Protein AF-A0A0F7NBB8-F1 (afdb_monomer)

pLDDT: mean 78.44, std 19.68, range [40.47, 98.0]

Mean predicted aligned error: 13.4 Å

Foldseek 3Di:
DDPVVVVVVVVVVVVVVVVVVVVVVVVVVPDDPPDPDDPDDDDDDPPDPPPPPPPPDQQQFLEEEQEAPVCVVVVVVLVVLLVVLVGRYHYQVVQDDVPDDSVVSSVVVLVRHQEYEYEFEPRPPPDPPSVVVVVSRVVVCVVDVSYYYAYEYEDAPPDDTPDDPVNVPDDHLYCHVDDPVSSNVSSVVVSCSSPVPPD

Solvent-accessible surface area (backbone atoms only — not comparable to full-atom values): 11902 Å² total; per-residue (Å²): 136,64,72,73,64,57,56,56,51,54,55,54,52,52,53,50,52,51,51,50,50,53,52,50,52,54,52,63,72,66,58,78,84,82,68,75,87,68,83,79,72,74,82,69,80,72,77,70,76,72,74,72,71,60,90,82,59,81,54,88,17,39,30,21,48,47,56,30,82,81,48,45,70,62,49,53,54,51,50,50,59,39,40,76,72,72,45,40,75,43,37,68,80,83,68,64,53,95,91,59,57,64,69,65,51,51,56,46,45,60,65,43,20,52,23,33,36,39,48,46,38,86,45,46,85,77,36,74,63,46,56,52,52,49,52,55,40,51,50,47,28,73,76,31,86,87,24,51,63,39,46,31,36,47,58,61,71,89,63,86,72,91,67,58,72,79,60,69,79,48,80,58,51,72,50,40,72,49,49,74,70,52,46,51,51,50,50,49,53,51,50,50,70,58,54,72,75,72,126

Structure (mmCIF, N/CA/C/O backbone):
data_AF-A0A0F7NBB8-F1
#
_entry.id   AF-A0A0F7NBB8-F1
#
loop_
_atom_site.group_PDB
_atom_site.id
_atom_site.type_symbol
_atom_site.label_atom_id
_atom_site.label_alt_id
_atom_site.label_comp_id
_atom_site.label_asym_id
_atom_site.label_entity_id
_atom_site.label_seq_id
_atom_site.pdbx_PDB_ins_code
_atom_site.Cartn_x
_atom_site.Cartn_y
_atom_site.Cartn_z
_atom_site.occupancy
_atom_site.B_iso_or_equiv
_atom_site.auth_seq_id
_atom_site.auth_comp_id
_atom_site.auth_asym_id
_atom_site.auth_atom_id
_atom_site.pdbx_PDB_model_num
ATOM 1 N N . MET A 1 1 ? 1.711 5.899 -62.733 1.00 47.22 1 MET A N 1
ATOM 2 C CA . MET A 1 1 ? 1.646 6.100 -61.266 1.00 47.22 1 MET A CA 1
ATOM 3 C C . MET A 1 1 ? 1.398 4.748 -60.618 1.00 47.22 1 MET A C 1
ATOM 5 O O . MET A 1 1 ? 0.378 4.143 -60.913 1.00 47.22 1 MET A O 1
ATOM 9 N N . ASN A 1 2 ? 2.359 4.232 -59.843 1.00 45.31 2 ASN A N 1
ATOM 10 C CA . ASN A 1 2 ? 2.328 2.859 -59.323 1.00 45.31 2 ASN A CA 1
ATOM 11 C C . ASN A 1 2 ? 1.499 2.748 -58.036 1.00 45.31 2 ASN A C 1
ATOM 13 O O . ASN A 1 2 ? 1.737 3.477 -57.074 1.00 45.31 2 ASN A O 1
ATOM 17 N N . VAL A 1 3 ? 0.581 1.777 -58.018 1.00 49.81 3 VAL A N 1
ATOM 18 C CA . VAL A 1 3 ? -0.368 1.484 -56.925 1.00 49.81 3 VAL A CA 1
ATOM 19 C C . VAL A 1 3 ? 0.341 1.239 -55.581 1.00 49.81 3 VAL A C 1
ATOM 21 O O . VAL A 1 3 ? -0.173 1.624 -54.535 1.00 49.81 3 VAL A O 1
ATOM 24 N N . ALA A 1 4 ? 1.573 0.716 -55.599 1.00 46.50 4 ALA A N 1
ATOM 25 C CA . ALA A 1 4 ? 2.387 0.490 -54.400 1.00 46.50 4 ALA A CA 1
ATOM 26 C C . ALA A 1 4 ? 2.791 1.781 -53.650 1.00 46.50 4 ALA A C 1
ATOM 28 O O . ALA A 1 4 ? 2.913 1.764 -52.428 1.00 46.50 4 ALA A O 1
ATOM 29 N N . GLY A 1 5 ? 2.949 2.915 -54.346 1.00 43.66 5 GLY A N 1
ATOM 30 C CA . GLY A 1 5 ? 3.297 4.196 -53.709 1.00 43.66 5 GLY A CA 1
ATOM 31 C C . GLY A 1 5 ? 2.117 4.880 -53.009 1.00 43.66 5 GLY A C 1
ATOM 32 O O . GLY A 1 5 ? 2.316 5.670 -52.087 1.00 43.66 5 GLY A O 1
ATOM 33 N N . LEU A 1 6 ? 0.889 4.550 -53.421 1.00 42.81 6 LEU A N 1
ATOM 34 C CA . LEU A 1 6 ? -0.349 5.166 -52.934 1.00 42.81 6 LEU A CA 1
ATOM 35 C C . LEU A 1 6 ? -0.869 4.474 -51.658 1.00 42.81 6 LEU A C 1
ATOM 37 O O . LEU A 1 6 ? -1.438 5.120 -50.784 1.00 42.81 6 LEU A O 1
ATOM 41 N N . VAL A 1 7 ? -0.587 3.176 -51.490 1.00 41.75 7 VAL A N 1
ATOM 42 C CA . VAL A 1 7 ? -0.904 2.429 -50.256 1.00 41.75 7 VAL A CA 1
ATOM 43 C C . VAL A 1 7 ? 0.009 2.850 -49.094 1.00 41.75 7 VAL A C 1
ATOM 45 O O . VAL A 1 7 ? -0.465 3.004 -47.969 1.00 41.75 7 VAL A O 1
ATOM 48 N N . LEU A 1 8 ? 1.293 3.128 -49.356 1.00 43.53 8 LEU A N 1
ATOM 49 C CA . LEU A 1 8 ? 2.245 3.550 -48.318 1.00 43.53 8 LEU A CA 1
ATOM 50 C C . LEU A 1 8 ? 1.939 4.958 -47.770 1.00 43.53 8 LEU A C 1
ATOM 52 O O . LEU A 1 8 ? 2.119 5.224 -46.582 1.00 43.53 8 LEU A O 1
ATOM 56 N N . THR A 1 9 ? 1.426 5.853 -48.619 1.00 41.09 9 THR A N 1
ATOM 57 C CA . THR A 1 9 ? 1.030 7.210 -48.214 1.00 41.09 9 THR A CA 1
ATOM 58 C C . THR A 1 9 ? -0.268 7.210 -47.404 1.00 41.09 9 THR A C 1
ATOM 60 O O . THR A 1 9 ? -0.356 7.934 -46.414 1.00 41.09 9 THR A O 1
ATOM 63 N N . ILE A 1 10 ? -1.246 6.355 -47.721 1.00 41.00 10 ILE A N 1
ATOM 64 C CA . ILE A 1 10 ? -2.505 6.268 -46.955 1.00 41.00 10 ILE A CA 1
ATOM 65 C C . ILE A 1 10 ? -2.266 5.732 -45.532 1.00 41.00 10 ILE A C 1
ATOM 67 O O . ILE A 1 10 ? -2.787 6.302 -44.571 1.00 41.00 10 ILE A O 1
ATOM 71 N N . VAL A 1 11 ? -1.425 4.703 -45.368 1.00 46.47 11 VAL A N 1
ATOM 72 C CA . VAL A 1 11 ? -1.096 4.140 -44.042 1.00 46.47 11 VAL A CA 1
ATOM 73 C C . VAL A 1 11 ? -0.297 5.137 -43.190 1.00 46.47 11 VAL A C 1
ATOM 75 O O . VAL A 1 11 ? -0.604 5.318 -42.012 1.00 46.47 11 VAL A O 1
ATOM 78 N N . GLY A 1 12 ? 0.659 5.861 -43.787 1.00 42.91 12 GLY A N 1
ATOM 79 C CA . GLY A 1 12 ? 1.420 6.907 -43.090 1.00 42.91 12 GLY A CA 1
ATOM 80 C C . GLY A 1 12 ? 0.559 8.094 -42.633 1.00 42.91 12 GLY A C 1
ATOM 81 O O . GLY A 1 12 ? 0.740 8.614 -41.530 1.00 42.91 12 GLY A O 1
ATOM 82 N N . THR A 1 13 ? -0.430 8.496 -43.436 1.00 46.44 13 THR A N 1
ATOM 83 C CA . THR A 1 13 ? -1.314 9.626 -43.096 1.00 46.44 13 THR A CA 1
ATOM 84 C C . THR A 1 13 ? -2.318 9.256 -41.996 1.00 46.44 13 THR A C 1
ATOM 86 O O . THR A 1 13 ? -2.548 10.049 -41.083 1.00 46.44 13 THR A O 1
ATOM 89 N N . LEU A 1 14 ? -2.855 8.028 -42.009 1.00 41.19 14 LEU A N 1
ATOM 90 C CA . LEU A 1 14 ? -3.747 7.530 -40.951 1.00 41.19 14 LEU A CA 1
ATOM 91 C C . LEU A 1 14 ? -3.017 7.316 -39.618 1.00 41.19 14 LEU A C 1
ATOM 93 O O . LEU A 1 14 ? -3.564 7.657 -38.572 1.00 41.19 14 LEU A O 1
ATOM 97 N N . ALA A 1 15 ? -1.770 6.834 -39.640 1.00 47.75 15 ALA A N 1
ATOM 98 C CA . ALA A 1 15 ? -0.953 6.693 -38.432 1.00 47.75 15 ALA A CA 1
ATOM 99 C C . ALA A 1 15 ? -0.620 8.054 -37.792 1.00 47.75 15 ALA A C 1
ATOM 101 O O . ALA A 1 15 ? -0.625 8.185 -36.568 1.00 47.75 15 ALA A O 1
ATOM 102 N N . THR A 1 16 ? -0.416 9.094 -38.607 1.00 48.81 16 THR A N 1
ATOM 103 C CA . THR A 1 16 ? -0.141 10.454 -38.118 1.00 48.81 16 THR A CA 1
ATOM 104 C C . THR A 1 16 ? -1.409 11.122 -37.568 1.00 48.81 16 THR A C 1
ATOM 106 O O . THR A 1 16 ? -1.360 11.785 -36.532 1.00 48.81 16 THR A O 1
ATOM 109 N N . LEU A 1 17 ? -2.573 10.896 -38.190 1.00 46.38 17 LEU A N 1
ATOM 110 C CA . LEU A 1 17 ? -3.875 11.340 -37.670 1.00 46.38 17 LEU A CA 1
ATOM 111 C C . LEU A 1 17 ? -4.258 10.616 -36.368 1.00 46.38 17 LEU A C 1
ATOM 113 O O . LEU A 1 17 ? -4.770 11.249 -35.450 1.00 46.38 17 LEU A O 1
ATOM 117 N N . ALA A 1 18 ? -3.957 9.321 -36.240 1.00 46.66 18 ALA A N 1
ATOM 118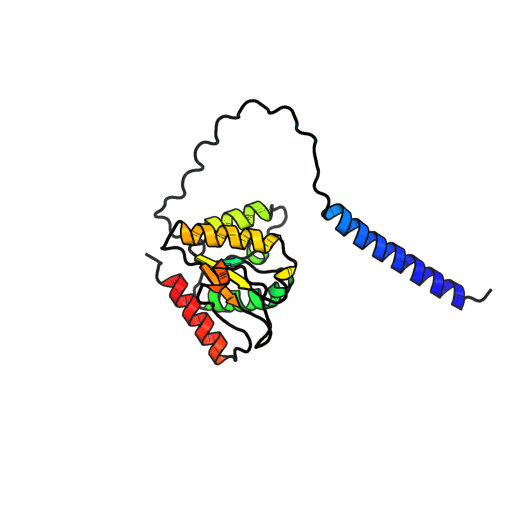 C CA . ALA A 1 18 ? -4.189 8.563 -35.011 1.00 46.66 18 ALA A CA 1
ATOM 119 C C . ALA A 1 18 ? -3.238 8.993 -33.877 1.00 46.66 18 ALA A C 1
ATOM 121 O O . ALA A 1 18 ? -3.685 9.214 -32.752 1.00 46.66 18 ALA A O 1
ATOM 122 N N . GLY A 1 19 ? -1.949 9.189 -34.174 1.00 47.62 19 GLY A N 1
ATOM 123 C CA . GLY A 1 19 ? -0.962 9.675 -33.205 1.00 47.62 19 GLY A CA 1
ATOM 124 C C . GLY A 1 19 ? -1.254 11.099 -32.719 1.00 47.62 19 GLY A C 1
ATOM 125 O O . GLY A 1 19 ? -1.207 11.363 -31.519 1.00 47.62 19 GLY A O 1
ATOM 126 N N . THR A 1 20 ? -1.648 12.003 -33.625 1.00 46.50 20 THR A N 1
ATOM 127 C CA . THR A 1 20 ? -2.088 13.360 -33.254 1.00 46.50 20 THR A CA 1
ATOM 128 C C . THR A 1 20 ? -3.407 13.340 -32.488 1.00 46.50 20 THR A C 1
ATOM 130 O O . THR A 1 20 ? -3.527 14.060 -31.503 1.00 46.50 20 THR A O 1
ATOM 133 N N . TYR A 1 21 ? -4.366 12.481 -32.842 1.00 54.25 21 TYR A N 1
ATOM 134 C CA . TYR A 1 21 ? -5.613 12.339 -32.087 1.00 54.25 21 TYR A CA 1
ATOM 135 C C . TYR A 1 21 ? -5.376 11.864 -30.644 1.00 54.25 21 TYR A C 1
ATOM 137 O O . TYR A 1 21 ? -5.954 12.425 -29.712 1.00 54.25 21 TYR A O 1
ATOM 145 N N . VAL A 1 22 ? -4.488 10.884 -30.428 1.00 58.94 22 VAL A N 1
ATOM 146 C CA . VAL A 1 22 ? -4.147 10.384 -29.082 1.00 58.94 22 VAL A CA 1
ATOM 147 C C . VAL A 1 22 ? -3.367 11.430 -28.277 1.00 58.94 22 VAL A C 1
ATOM 149 O O . VAL A 1 22 ? -3.705 11.679 -27.120 1.00 58.94 22 VAL A O 1
ATOM 152 N N . ALA A 1 23 ? -2.399 12.116 -28.890 1.00 55.56 23 ALA A N 1
ATOM 153 C CA . ALA A 1 23 ? -1.636 13.174 -28.227 1.00 55.56 23 ALA A CA 1
ATOM 154 C C . ALA A 1 23 ? -2.501 14.402 -27.882 1.00 55.56 23 ALA A C 1
ATOM 156 O O . ALA A 1 23 ? -2.388 14.949 -26.787 1.00 55.56 23 ALA A O 1
ATOM 157 N N . VAL A 1 24 ? -3.413 14.808 -28.772 1.00 52.31 24 VAL A N 1
ATOM 158 C CA . VAL A 1 24 ? -4.378 15.893 -28.524 1.00 52.31 24 VAL A CA 1
ATOM 159 C C . VAL A 1 24 ? -5.375 15.490 -27.436 1.00 52.31 24 VAL A C 1
ATOM 161 O O . VAL A 1 24 ? -5.692 16.305 -26.575 1.00 52.31 24 VAL A O 1
ATOM 164 N N . ARG A 1 25 ? -5.827 14.230 -27.399 1.00 58.09 25 ARG A N 1
ATOM 165 C CA . ARG A 1 25 ? -6.703 13.709 -26.336 1.00 58.09 25 ARG A CA 1
ATOM 166 C C . ARG A 1 25 ? -6.024 13.723 -24.964 1.00 58.09 25 ARG A C 1
ATOM 168 O O . ARG A 1 25 ? -6.660 14.119 -23.989 1.00 58.09 25 ARG A O 1
ATOM 175 N N . GLU A 1 26 ? -4.752 13.346 -24.883 1.00 56.12 26 GLU A N 1
ATOM 176 C CA . GLU A 1 26 ? -3.982 13.393 -23.633 1.00 56.12 26 GLU A CA 1
ATOM 177 C C . GLU A 1 26 ? -3.600 14.827 -23.226 1.00 56.12 26 GLU A C 1
ATOM 179 O O . GLU A 1 26 ? -3.700 15.187 -22.054 1.00 56.12 26 GLU A O 1
ATOM 184 N N . TYR A 1 27 ? -3.285 15.705 -24.183 1.00 61.00 27 TYR A N 1
ATOM 185 C CA . TYR A 1 27 ? -3.056 17.131 -23.923 1.00 61.00 27 TYR A CA 1
ATOM 186 C C . TYR A 1 27 ? -4.323 17.846 -23.421 1.00 61.00 27 TYR A C 1
ATOM 188 O O . TYR A 1 27 ? -4.263 18.643 -22.484 1.00 61.00 27 TYR A O 1
ATOM 196 N N . LEU A 1 28 ? -5.492 17.539 -23.996 1.00 61.31 28 LEU A N 1
ATOM 197 C CA . LEU A 1 28 ? -6.771 18.121 -23.577 1.00 61.31 28 LEU A CA 1
ATOM 198 C C . LEU A 1 28 ? -7.270 17.558 -22.235 1.00 61.31 28 LEU A C 1
ATOM 200 O O . LEU A 1 28 ? -7.913 18.295 -21.491 1.00 61.31 28 LEU A O 1
ATOM 204 N N . ARG A 1 29 ? -6.921 16.313 -21.871 1.00 56.53 29 ARG A N 1
ATOM 205 C CA . ARG A 1 29 ? -7.122 15.767 -20.511 1.00 56.53 29 ARG A CA 1
ATOM 206 C C . ARG A 1 29 ? -6.245 16.447 -19.455 1.00 56.53 29 ARG A C 1
ATOM 208 O O . ARG A 1 29 ? -6.632 16.493 -18.293 1.00 56.53 29 ARG A O 1
ATOM 215 N N . ARG A 1 30 ? -5.092 16.996 -19.856 1.00 51.09 30 ARG A N 1
ATOM 216 C CA . ARG A 1 30 ? -4.106 17.645 -18.974 1.00 51.09 30 ARG A CA 1
ATOM 217 C C . ARG A 1 30 ? -4.248 19.168 -18.850 1.00 51.09 30 ARG A C 1
ATOM 219 O O . ARG A 1 30 ? -3.441 19.776 -18.151 1.00 51.09 30 ARG A O 1
ATOM 226 N N . ARG A 1 31 ? -5.247 19.821 -19.466 1.00 40.47 31 ARG A N 1
ATOM 227 C CA . ARG A 1 31 ? -5.492 21.253 -19.206 1.00 40.47 31 ARG A CA 1
ATOM 228 C C . ARG A 1 31 ? -6.225 21.455 -17.875 1.00 40.47 31 ARG A C 1
ATOM 230 O O . ARG A 1 31 ? -7.386 21.058 -17.772 1.00 40.47 31 ARG A O 1
ATOM 237 N N . PRO A 1 32 ? -5.641 22.165 -16.896 1.00 40.88 32 PRO A N 1
ATOM 238 C CA . PRO A 1 32 ? -6.440 22.751 -15.834 1.00 40.88 32 PRO A CA 1
ATOM 239 C C . PRO A 1 32 ? -7.347 23.829 -16.439 1.00 40.88 32 PRO A C 1
ATOM 241 O O . PRO A 1 32 ? -6.908 24.704 -17.191 1.00 40.88 32 PRO A O 1
ATOM 244 N N . ARG A 1 33 ? -8.639 23.764 -16.115 1.00 43.72 33 ARG A N 1
ATOM 245 C CA . ARG A 1 33 ? -9.573 24.865 -16.355 1.00 43.72 33 ARG A CA 1
ATOM 246 C C . ARG A 1 33 ? -9.184 25.991 -15.390 1.00 43.72 33 ARG A C 1
ATOM 248 O O . ARG A 1 33 ? -9.513 25.924 -14.212 1.00 43.72 33 ARG A O 1
ATOM 255 N N . ILE A 1 34 ? -8.466 27.009 -15.868 1.00 43.94 34 ILE A N 1
ATOM 256 C CA . ILE A 1 34 ? -8.387 28.293 -15.161 1.00 43.94 34 ILE A CA 1
ATOM 257 C C . ILE A 1 34 ? -9.696 29.014 -15.471 1.00 43.94 34 ILE A C 1
ATOM 259 O O . ILE A 1 34 ? -9.835 29.678 -16.497 1.00 43.94 34 ILE A O 1
ATOM 263 N N . THR A 1 35 ? -10.694 28.819 -14.618 1.00 42.19 35 THR A N 1
ATOM 264 C CA . THR A 1 35 ? -11.808 29.760 -14.532 1.00 42.19 35 THR A CA 1
ATOM 265 C C . THR A 1 35 ? -11.245 31.023 -13.882 1.00 42.19 35 THR A C 1
ATOM 267 O O . THR A 1 35 ? -10.547 30.925 -12.873 1.00 42.19 35 THR A O 1
ATOM 270 N N . ALA A 1 36 ? -11.508 32.204 -14.449 1.00 49.59 36 ALA A N 1
ATOM 271 C CA . ALA A 1 36 ? -11.305 33.451 -13.713 1.00 49.59 36 ALA A CA 1
ATOM 272 C C . ALA A 1 36 ? -11.995 33.345 -12.335 1.00 49.59 36 ALA A C 1
ATOM 274 O O . ALA A 1 36 ? -13.023 32.661 -12.243 1.00 49.59 36 ALA A O 1
ATOM 275 N N . PRO A 1 37 ? -11.469 33.982 -11.274 1.00 47.19 37 PRO A N 1
ATOM 276 C CA . PRO A 1 37 ? -12.157 34.000 -9.991 1.00 47.19 37 PRO A CA 1
ATOM 277 C C . PRO A 1 37 ? -13.566 34.568 -10.200 1.00 47.19 37 PRO A C 1
ATOM 279 O O . PRO A 1 37 ? -13.731 35.708 -10.633 1.00 47.19 37 PRO A O 1
ATOM 282 N N . SER A 1 38 ? -14.589 33.749 -9.945 1.00 51.47 38 SER A N 1
ATOM 283 C CA . SER A 1 38 ? -15.946 34.265 -9.756 1.00 51.47 38 SER A CA 1
ATOM 284 C C . SER A 1 38 ? -15.949 35.094 -8.469 1.00 51.47 38 SER A C 1
ATOM 286 O O . SER A 1 38 ? -15.254 34.697 -7.530 1.00 51.47 38 SER A O 1
ATOM 288 N N . PRO A 1 39 ? -16.680 36.224 -8.400 1.00 63.69 39 PRO A N 1
ATOM 289 C CA . PRO A 1 39 ? -16.853 36.938 -7.140 1.00 63.69 39 PRO A CA 1
ATOM 290 C C . PRO A 1 39 ? -17.346 35.941 -6.093 1.00 63.69 39 PRO A C 1
ATOM 292 O O . PRO A 1 39 ? -18.286 35.187 -6.349 1.00 63.69 39 PRO A O 1
ATOM 295 N N . GLU A 1 40 ? -16.638 35.891 -4.969 1.00 56.94 40 GLU A N 1
ATOM 296 C CA . GLU A 1 40 ? -16.863 34.932 -3.895 1.00 56.94 40 GLU A CA 1
ATOM 297 C C . GLU A 1 40 ? -18.340 34.994 -3.461 1.00 56.94 40 GLU A C 1
ATOM 299 O O . GLU A 1 40 ? -18.804 36.053 -3.024 1.00 56.94 40 GLU A O 1
ATOM 304 N N . PRO A 1 41 ? -19.127 33.912 -3.626 1.00 61.69 41 PRO A N 1
ATOM 305 C CA . PRO A 1 41 ? -20.436 33.852 -3.004 1.00 61.69 41 PRO A CA 1
ATOM 306 C C . PRO A 1 41 ? -20.231 33.915 -1.490 1.00 61.69 41 PRO A C 1
ATOM 308 O O . PRO A 1 41 ? -19.332 33.255 -0.969 1.00 61.69 41 PRO A O 1
ATOM 311 N N . ALA A 1 42 ? -21.050 34.721 -0.803 1.00 63.19 42 ALA A N 1
ATOM 312 C CA . ALA A 1 42 ? -21.032 34.858 0.653 1.00 63.19 42 ALA A CA 1
ATOM 313 C C . ALA A 1 42 ? -20.859 33.485 1.329 1.00 63.19 42 ALA A C 1
ATOM 315 O O . ALA A 1 42 ? -21.453 32.516 0.841 1.00 63.19 42 ALA A O 1
ATOM 316 N N . PRO A 1 43 ? -20.066 33.387 2.415 1.00 60.72 43 PRO A N 1
ATOM 317 C CA . PRO A 1 43 ? -19.701 32.109 3.005 1.00 60.72 43 PRO A CA 1
ATOM 318 C C . PRO A 1 43 ? -20.963 31.290 3.258 1.00 60.72 43 PRO A C 1
ATOM 320 O O . PRO A 1 43 ? -21.833 31.683 4.039 1.00 60.72 43 PRO A O 1
ATOM 323 N N . ALA A 1 44 ? -21.073 30.164 2.549 1.00 57.53 44 ALA A N 1
ATOM 324 C CA . ALA A 1 44 ? -22.083 29.167 2.844 1.00 57.53 44 ALA A CA 1
ATOM 325 C C . ALA A 1 44 ? -21.958 28.806 4.334 1.00 57.53 44 ALA A C 1
ATOM 327 O O . ALA A 1 44 ? -20.831 28.762 4.844 1.00 57.53 44 ALA A O 1
ATOM 328 N N . PRO A 1 45 ? -23.073 28.566 5.052 1.00 57.44 45 PRO A N 1
ATOM 329 C CA . PRO A 1 45 ? -22.984 28.062 6.414 1.00 57.44 45 PRO A CA 1
ATOM 330 C C . PRO A 1 45 ? -22.068 26.841 6.385 1.00 57.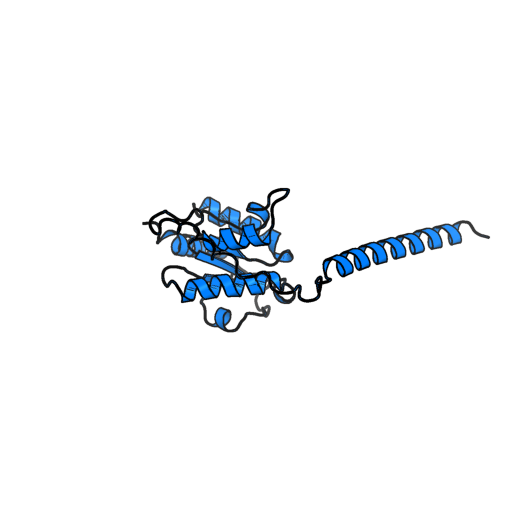44 45 PRO A C 1
ATOM 332 O O . PRO A 1 45 ? -22.244 25.965 5.533 1.00 57.44 45 PRO A O 1
ATOM 335 N N . ALA A 1 46 ? -21.047 26.848 7.249 1.00 52.22 46 ALA A N 1
ATOM 336 C CA . ALA A 1 46 ? -20.077 25.768 7.339 1.00 52.22 46 ALA A CA 1
ATOM 337 C C . ALA A 1 46 ? -20.828 24.428 7.294 1.00 52.22 46 ALA A C 1
ATOM 339 O O . ALA A 1 46 ? -21.858 24.314 7.973 1.00 52.22 46 ALA A O 1
ATOM 340 N N . PRO A 1 47 ? -20.380 23.441 6.492 1.00 50.16 47 PRO A N 1
ATOM 341 C CA . PRO A 1 47 ? -20.995 22.129 6.541 1.00 50.16 47 PRO A CA 1
ATOM 342 C C . PRO A 1 47 ? -20.999 21.707 8.007 1.00 50.16 47 PRO A C 1
ATOM 344 O O . PRO A 1 47 ? -19.950 21.711 8.658 1.00 50.16 47 PRO A O 1
ATOM 347 N N . ALA A 1 48 ? -22.192 21.421 8.540 1.00 50.09 48 ALA A N 1
ATOM 348 C CA . ALA A 1 48 ? -22.317 20.774 9.836 1.00 50.09 48 ALA A CA 1
ATOM 349 C C . ALA A 1 48 ? -21.316 19.611 9.843 1.00 50.09 48 ALA A C 1
ATOM 351 O O . ALA A 1 48 ? -21.210 18.949 8.802 1.00 50.09 48 ALA A O 1
ATOM 352 N N . PRO A 1 49 ? -20.544 19.410 10.930 1.00 45.69 49 PRO A N 1
ATOM 353 C CA . PRO A 1 49 ? -19.501 18.396 10.963 1.00 45.69 49 PRO A CA 1
ATOM 354 C C . PRO A 1 49 ? -20.111 17.110 10.425 1.00 45.69 49 PRO A C 1
ATOM 356 O O . PRO A 1 49 ? -21.078 16.607 11.002 1.00 45.69 49 PRO A O 1
ATOM 359 N N . ALA A 1 50 ? -19.623 16.667 9.257 1.00 46.97 50 ALA A N 1
ATOM 360 C CA . ALA A 1 50 ? -19.995 15.384 8.688 1.00 46.97 50 ALA A CA 1
ATOM 361 C C . ALA A 1 50 ? -19.846 14.411 9.843 1.00 46.97 50 ALA A C 1
ATOM 363 O O . ALA A 1 50 ? -18.747 14.353 10.398 1.00 46.97 50 ALA A O 1
ATOM 364 N N . ALA A 1 51 ? -20.977 13.835 10.274 1.00 44.44 51 ALA A N 1
ATOM 365 C CA . ALA A 1 51 ? -21.095 13.087 11.514 1.00 44.44 51 ALA A CA 1
ATOM 366 C C . ALA A 1 51 ? -19.807 12.304 11.702 1.00 44.44 51 ALA A C 1
ATOM 368 O O . ALA A 1 51 ? -19.478 11.477 10.846 1.00 44.44 51 ALA A O 1
ATOM 369 N N . ALA A 1 52 ? -19.023 12.701 12.711 1.00 44.78 52 ALA A N 1
ATOM 370 C CA . ALA A 1 52 ? -17.770 12.044 13.010 1.00 44.78 52 ALA A CA 1
ATOM 371 C C . ALA A 1 52 ? -18.108 10.558 13.030 1.00 44.78 52 ALA A C 1
ATOM 373 O O . ALA A 1 52 ? -19.008 10.159 13.774 1.00 44.78 52 ALA A O 1
ATOM 374 N N . ALA A 1 53 ? -17.501 9.786 12.122 1.00 47.94 53 ALA A N 1
ATOM 375 C CA . ALA A 1 53 ? -17.607 8.342 12.192 1.00 47.94 53 ALA A CA 1
ATOM 376 C C . ALA A 1 53 ? -17.317 7.990 13.647 1.00 47.94 53 ALA A C 1
ATOM 378 O O . ALA A 1 53 ? -16.359 8.530 14.210 1.00 47.94 53 ALA A O 1
ATOM 379 N N . ASP A 1 54 ? -18.216 7.224 14.266 1.00 45.03 54 ASP A N 1
ATOM 380 C CA . ASP A 1 54 ? -18.081 6.856 15.666 1.00 45.03 54 ASP A CA 1
ATOM 381 C C . ASP A 1 54 ? -16.648 6.336 15.850 1.00 45.03 54 ASP A C 1
ATOM 383 O O . ASP A 1 54 ? -16.291 5.355 15.191 1.00 45.03 54 ASP A O 1
ATOM 387 N N . PRO A 1 55 ? -15.784 7.009 16.634 1.00 52.25 55 PRO A N 1
ATOM 388 C CA . PRO A 1 55 ? -14.374 6.637 16.729 1.00 52.25 55 PRO A CA 1
ATOM 389 C C . PRO A 1 55 ? -14.182 5.224 17.303 1.00 52.25 55 PRO A C 1
ATOM 391 O O . PRO A 1 55 ? -13.062 4.722 17.315 1.00 52.25 55 PRO A O 1
ATOM 394 N N . ALA A 1 56 ? -15.264 4.593 17.773 1.00 55.09 56 ALA A N 1
ATOM 395 C CA . ALA A 1 56 ? -15.323 3.218 18.241 1.00 55.09 56 ALA A CA 1
ATOM 396 C C . ALA A 1 56 ? -15.704 2.177 17.164 1.00 55.09 56 ALA A C 1
ATOM 398 O O . ALA A 1 56 ? -15.652 0.982 17.451 1.00 55.09 56 ALA A O 1
ATOM 399 N N . ALA A 1 57 ? -16.115 2.575 15.955 1.00 65.19 57 ALA A N 1
ATOM 400 C CA . ALA A 1 57 ? -16.451 1.621 14.899 1.00 65.19 57 ALA A CA 1
ATOM 401 C C . ALA A 1 57 ? -15.178 1.060 14.245 1.00 65.19 57 ALA A C 1
ATOM 403 O O . ALA A 1 57 ? -14.301 1.815 13.828 1.00 65.19 57 ALA A O 1
ATOM 404 N N . ASP A 1 58 ? -15.098 -0.269 14.135 1.00 78.00 58 ASP A N 1
ATOM 405 C CA . ASP A 1 58 ? -13.993 -0.956 13.461 1.00 78.00 58 ASP A CA 1
ATOM 406 C C . ASP A 1 58 ? -13.876 -0.455 12.004 1.00 78.00 58 ASP A C 1
ATOM 408 O O . ASP A 1 58 ? -14.871 -0.502 11.265 1.00 78.00 58 ASP A O 1
ATOM 412 N N . PRO A 1 59 ? -12.710 0.075 11.581 1.00 82.44 59 PRO A N 1
ATOM 413 C CA . PRO A 1 59 ? -12.540 0.627 10.243 1.00 82.44 59 PRO A CA 1
ATOM 414 C C . PRO A 1 59 ? -12.873 -0.421 9.175 1.00 82.44 59 PRO A C 1
ATOM 416 O O . PRO A 1 59 ? -12.455 -1.570 9.292 1.00 82.44 59 PRO A O 1
ATOM 419 N N . PRO A 1 60 ? -13.586 -0.064 8.091 1.00 91.31 60 PRO A N 1
ATOM 420 C CA . PRO A 1 60 ? -13.979 -1.028 7.062 1.00 91.31 60 PRO A CA 1
ATOM 421 C C . PRO A 1 60 ? -12.785 -1.664 6.335 1.00 91.31 60 PRO A C 1
ATOM 423 O O . PRO A 1 60 ? -12.935 -2.736 5.746 1.00 91.31 60 PRO A O 1
ATOM 426 N N . TYR A 1 61 ? -11.612 -1.027 6.388 1.00 95.25 61 TYR A N 1
ATOM 427 C CA . TYR A 1 61 ? -10.371 -1.523 5.808 1.00 95.25 61 TYR A CA 1
ATOM 428 C C . TYR A 1 61 ? -9.248 -1.489 6.842 1.00 95.25 61 TYR A C 1
ATOM 430 O O . TYR A 1 61 ? -9.069 -0.500 7.552 1.00 95.25 61 TYR A O 1
ATOM 438 N N . ASP A 1 62 ? -8.434 -2.540 6.884 1.00 96.19 62 ASP A N 1
ATOM 439 C CA . ASP A 1 62 ? -7.217 -2.519 7.698 1.00 96.19 62 ASP A CA 1
ATOM 440 C C . ASP A 1 62 ? -6.115 -1.737 6.975 1.00 96.19 62 ASP A C 1
ATOM 442 O O . ASP A 1 62 ? -5.335 -1.035 7.613 1.00 96.19 62 ASP A O 1
ATOM 446 N N . VAL A 1 63 ? -6.063 -1.818 5.638 1.00 96.62 63 VAL A N 1
ATOM 447 C CA . VAL A 1 63 ? -5.062 -1.115 4.825 1.00 96.62 63 VAL A CA 1
ATOM 448 C C . VAL A 1 63 ? -5.666 -0.472 3.582 1.00 96.62 63 VAL A C 1
ATOM 450 O O . VAL A 1 63 ? -6.472 -1.083 2.878 1.00 96.62 63 VAL A O 1
ATOM 453 N N . PHE A 1 64 ? -5.201 0.735 3.268 1.00 96.88 64 PHE A N 1
ATOM 454 C CA . PHE A 1 64 ? -5.266 1.298 1.921 1.00 96.88 64 PHE A CA 1
ATOM 455 C C . PHE A 1 64 ? -3.897 1.164 1.246 1.00 96.88 64 PHE A C 1
ATOM 457 O O . PHE A 1 64 ? -2.888 1.501 1.867 1.00 96.88 64 PHE A O 1
ATOM 464 N N . ILE A 1 65 ? -3.855 0.692 -0.003 1.00 97.06 65 ILE A N 1
ATOM 465 C CA . ILE A 1 65 ? -2.625 0.550 -0.794 1.00 97.06 65 ILE A CA 1
ATOM 466 C C . ILE A 1 65 ? -2.604 1.615 -1.891 1.00 97.06 65 ILE A C 1
ATOM 468 O O . ILE A 1 65 ? -3.384 1.549 -2.841 1.00 97.06 65 ILE A O 1
ATOM 472 N N . ALA A 1 66 ? -1.688 2.573 -1.762 1.00 93.81 66 ALA A N 1
ATOM 473 C CA . ALA A 1 66 ? -1.343 3.523 -2.815 1.00 93.81 66 ALA A CA 1
ATOM 474 C C . ALA A 1 66 ? -0.241 2.939 -3.715 1.00 93.81 66 ALA A C 1
ATOM 476 O O . ALA A 1 66 ? 0.647 2.234 -3.227 1.00 93.81 66 ALA A O 1
ATOM 477 N N . TYR A 1 67 ? -0.296 3.212 -5.018 1.00 92.94 67 TYR A N 1
ATOM 478 C CA . TYR A 1 67 ? 0.645 2.684 -6.011 1.00 92.94 67 TYR A CA 1
ATOM 479 C C . TYR A 1 67 ? 0.543 3.464 -7.330 1.00 92.94 67 TYR A C 1
ATOM 481 O O . TYR A 1 67 ? -0.487 4.075 -7.607 1.00 92.94 67 TYR A O 1
ATOM 489 N N . ALA A 1 68 ? 1.596 3.429 -8.151 1.00 90.56 68 ALA A N 1
ATOM 490 C CA . ALA A 1 68 ? 1.559 3.974 -9.508 1.00 90.56 68 ALA A CA 1
ATOM 491 C C . ALA A 1 68 ? 0.844 3.011 -10.465 1.00 90.56 68 ALA A C 1
ATOM 493 O O . ALA A 1 68 ? 1.020 1.800 -10.359 1.00 90.56 68 ALA A O 1
ATOM 494 N N . ASP A 1 69 ? 0.106 3.527 -11.453 1.00 88.31 69 ASP A N 1
ATOM 495 C CA . ASP A 1 69 ? -0.690 2.702 -12.383 1.00 88.31 69 ASP A CA 1
ATOM 496 C C . ASP A 1 69 ? 0.128 1.578 -13.069 1.00 88.31 69 ASP A C 1
ATOM 498 O O . ASP A 1 69 ? -0.403 0.507 -13.367 1.00 88.31 69 ASP A O 1
ATOM 502 N N . THR A 1 70 ? 1.432 1.778 -13.300 1.00 89.69 70 THR A N 1
ATOM 503 C CA . THR A 1 70 ? 2.324 0.757 -13.890 1.00 89.69 70 THR A CA 1
ATOM 504 C C . THR A 1 70 ? 2.579 -0.439 -12.977 1.00 89.69 70 THR A C 1
ATOM 506 O O . THR A 1 70 ? 2.857 -1.531 -13.469 1.00 89.69 70 THR A O 1
ATOM 509 N N . ASP A 1 71 ? 2.457 -0.249 -11.666 1.00 91.56 71 ASP A N 1
ATOM 510 C CA . ASP A 1 71 ? 2.739 -1.252 -10.639 1.00 91.56 71 ASP A CA 1
ATOM 511 C C . ASP A 1 71 ? 1.473 -2.054 -10.266 1.00 91.56 71 ASP A C 1
ATOM 513 O O . ASP A 1 71 ? 1.527 -2.997 -9.473 1.00 91.56 71 ASP A O 1
ATOM 517 N N . ALA A 1 72 ? 0.327 -1.734 -10.888 1.00 92.62 72 ALA A N 1
ATOM 518 C CA . ALA A 1 72 ? -0.962 -2.388 -10.659 1.00 92.62 72 ALA A CA 1
ATOM 519 C C . ALA A 1 72 ? -0.928 -3.926 -10.748 1.00 92.62 72 ALA A C 1
ATOM 521 O O . ALA A 1 72 ? -1.543 -4.573 -9.898 1.00 92.62 72 ALA A O 1
ATOM 522 N N . PRO A 1 73 ? -0.233 -4.558 -11.725 1.00 94.88 73 PRO A N 1
ATOM 523 C CA . PRO A 1 73 ? -0.159 -6.016 -11.783 1.00 94.88 73 PRO A CA 1
ATOM 524 C C . PRO A 1 73 ? 0.418 -6.629 -10.506 1.00 94.88 73 PRO A C 1
ATOM 526 O O . PRO A 1 73 ? -0.176 -7.556 -9.969 1.00 94.88 73 PRO A O 1
ATOM 529 N N . TRP A 1 74 ? 1.508 -6.061 -9.986 1.00 95.50 74 TRP A N 1
ATOM 530 C CA . TRP A 1 74 ? 2.140 -6.535 -8.756 1.00 95.50 74 TRP A CA 1
ATOM 531 C C . TRP A 1 74 ? 1.237 -6.305 -7.537 1.00 95.50 74 TRP A C 1
ATOM 533 O O . TRP A 1 74 ? 1.097 -7.177 -6.679 1.00 95.50 74 TRP A O 1
ATOM 543 N N . VAL A 1 75 ? 0.567 -5.149 -7.485 1.00 96.75 75 VAL A N 1
ATOM 544 C CA . VAL A 1 75 ? -0.348 -4.779 -6.392 1.00 96.75 75 VAL A CA 1
ATOM 545 C C . VAL A 1 75 ? -1.550 -5.714 -6.316 1.00 96.75 75 VAL A C 1
ATOM 547 O O . VAL A 1 75 ? -1.975 -6.045 -5.212 1.00 96.75 75 VAL A O 1
ATOM 550 N N . ARG A 1 76 ? -2.087 -6.177 -7.452 1.00 97.00 76 ARG A N 1
ATOM 551 C CA . ARG A 1 76 ? -3.193 -7.148 -7.472 1.00 97.00 76 ARG A CA 1
ATOM 552 C C . ARG A 1 76 ? -2.811 -8.455 -6.784 1.00 97.00 76 ARG A C 1
ATOM 554 O O . ARG A 1 76 ? -3.561 -8.927 -5.928 1.00 97.00 76 ARG A O 1
ATOM 561 N N . ASP A 1 77 ? -1.645 -8.998 -7.121 1.00 96.75 77 ASP A N 1
ATOM 562 C CA . ASP A 1 77 ? -1.149 -10.237 -6.522 1.00 96.75 77 ASP A CA 1
ATOM 563 C C . ASP A 1 77 ? -0.884 -10.035 -5.026 1.00 96.75 77 ASP A C 1
ATOM 565 O O . ASP A 1 77 ? -1.380 -10.790 -4.188 1.00 96.75 77 ASP A O 1
ATOM 569 N N . PHE A 1 78 ? -0.201 -8.947 -4.669 1.00 98.00 78 PHE A N 1
ATOM 570 C CA . PHE A 1 78 ? 0.076 -8.587 -3.281 1.00 98.00 78 PHE A CA 1
ATOM 571 C C . PHE A 1 78 ? -1.201 -8.411 -2.442 1.00 98.00 78 PHE A C 1
ATOM 573 O O . PHE A 1 78 ? -1.320 -8.969 -1.348 1.00 98.00 78 PHE A O 1
ATOM 580 N N . ALA A 1 79 ? -2.202 -7.701 -2.967 1.00 97.88 79 ALA A N 1
ATOM 581 C CA . ALA A 1 79 ? -3.496 -7.523 -2.316 1.00 97.88 79 ALA A CA 1
ATOM 582 C C . ALA A 1 79 ? -4.226 -8.860 -2.123 1.00 97.88 79 ALA A C 1
ATOM 584 O O . ALA A 1 79 ? -4.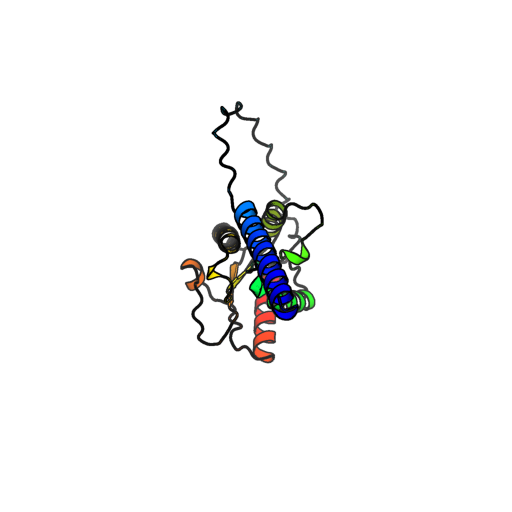837 -9.074 -1.072 1.00 97.88 79 ALA A O 1
ATOM 585 N N . ALA A 1 80 ? -4.137 -9.780 -3.089 1.00 97.06 80 ALA A N 1
ATOM 586 C CA . ALA A 1 80 ? -4.690 -11.124 -2.955 1.00 97.06 80 ALA A CA 1
ATOM 587 C C . ALA A 1 80 ? -3.983 -11.920 -1.842 1.00 97.06 80 ALA A C 1
ATOM 589 O O . ALA A 1 80 ? -4.659 -12.535 -1.014 1.00 97.06 80 ALA A O 1
ATOM 590 N N . PHE A 1 81 ? -2.649 -11.848 -1.750 1.00 96.56 81 PHE A N 1
ATOM 591 C CA . PHE A 1 81 ? -1.874 -12.494 -0.682 1.00 96.56 81 PHE A CA 1
ATOM 592 C C . PHE A 1 81 ? -2.221 -11.969 0.717 1.00 96.56 81 PHE A C 1
ATOM 594 O O . PHE A 1 81 ? -2.333 -12.766 1.656 1.00 96.56 81 PHE A O 1
ATOM 601 N N . LEU A 1 82 ? -2.408 -10.655 0.867 1.00 97.88 82 LEU A N 1
ATOM 602 C CA . LEU A 1 82 ? -2.848 -10.048 2.127 1.00 97.88 82 LEU A CA 1
ATOM 603 C C . LEU A 1 82 ? -4.300 -10.423 2.461 1.00 97.88 82 LEU A C 1
ATOM 605 O O . LEU A 1 82 ? -4.608 -10.780 3.599 1.00 97.88 82 LEU A O 1
ATOM 609 N N . THR A 1 83 ? -5.190 -10.414 1.466 1.00 97.38 83 THR A N 1
ATOM 610 C CA . THR A 1 83 ? -6.602 -10.786 1.650 1.00 97.38 83 THR A CA 1
ATOM 611 C C . THR A 1 83 ? -6.745 -12.243 2.087 1.00 97.38 83 THR A C 1
ATOM 613 O O . THR A 1 83 ? -7.505 -12.540 3.007 1.00 97.38 83 THR A O 1
ATOM 616 N N . ALA A 1 84 ? -5.956 -13.154 1.507 1.00 96.56 84 ALA A N 1
ATOM 617 C CA . ALA A 1 84 ? -5.909 -14.560 1.912 1.00 96.56 84 ALA A CA 1
ATOM 618 C C . ALA A 1 84 ? -5.459 -14.756 3.375 1.00 96.56 84 ALA A C 1
ATOM 620 O O . ALA A 1 84 ? -5.763 -15.781 3.982 1.00 96.56 84 ALA A O 1
ATOM 621 N N . ARG A 1 85 ? -4.777 -13.763 3.961 1.00 95.44 85 ARG A N 1
ATOM 622 C CA . ARG A 1 85 ? -4.366 -13.716 5.377 1.00 95.44 85 ARG A CA 1
ATOM 623 C C . ARG A 1 85 ? -5.367 -12.981 6.275 1.00 95.44 85 ARG A C 1
ATOM 625 O O . ARG A 1 85 ? -5.082 -12.738 7.444 1.00 95.44 85 ARG A O 1
ATOM 632 N N . GLY A 1 86 ? -6.540 -12.630 5.749 1.00 96.06 86 GLY A N 1
ATOM 633 C CA . GLY A 1 86 ? -7.615 -11.987 6.504 1.00 96.06 86 GLY A CA 1
ATOM 634 C C . GLY A 1 86 ? -7.483 -10.470 6.648 1.00 96.06 86 GLY A C 1
ATOM 635 O O . GLY A 1 86 ? -8.187 -9.886 7.477 1.00 96.06 86 GLY A O 1
ATOM 636 N N . VAL A 1 87 ? -6.608 -9.823 5.871 1.00 97.12 87 VAL A N 1
ATOM 637 C CA . VAL A 1 87 ? -6.503 -8.358 5.805 1.00 97.12 87 VAL A CA 1
ATOM 638 C C . VAL A 1 87 ? -7.599 -7.806 4.885 1.00 97.12 87 VAL A C 1
ATOM 640 O O . VAL A 1 87 ? -7.744 -8.245 3.747 1.00 97.12 87 VAL A O 1
ATOM 643 N N . ARG A 1 88 ? -8.370 -6.822 5.354 1.00 97.19 88 ARG A N 1
ATOM 644 C CA . ARG A 1 88 ? -9.349 -6.066 4.561 1.00 97.19 88 ARG A CA 1
ATOM 645 C C . ARG A 1 88 ? -8.611 -4.974 3.794 1.00 97.19 88 ARG A C 1
ATOM 647 O O . ARG A 1 88 ? -8.264 -3.935 4.357 1.00 97.19 88 ARG A O 1
ATOM 654 N N . VAL A 1 89 ? -8.336 -5.242 2.523 1.00 97.75 89 VAL A N 1
ATOM 655 C CA . VAL A 1 89 ? -7.542 -4.370 1.650 1.00 97.75 89 VAL A CA 1
ATOM 656 C C . VAL A 1 89 ? -8.445 -3.441 0.836 1.00 97.75 89 VAL A C 1
ATOM 658 O O . VAL A 1 89 ? -9.452 -3.877 0.285 1.00 97.75 89 VAL A O 1
ATOM 661 N N . ALA A 1 90 ? -8.045 -2.177 0.707 1.00 96.69 90 ALA A N 1
ATOM 662 C CA . ALA A 1 90 ? -8.600 -1.208 -0.234 1.00 96.69 90 ALA A CA 1
ATOM 663 C C . ALA A 1 90 ? -7.509 -0.667 -1.171 1.00 96.69 90 ALA A C 1
ATOM 665 O O . ALA A 1 90 ? -6.420 -0.323 -0.720 1.00 96.69 90 ALA A O 1
ATOM 666 N N . TYR A 1 91 ? -7.805 -0.559 -2.467 1.00 94.88 91 TYR A N 1
ATOM 667 C CA . TYR A 1 91 ? -6.947 0.083 -3.472 1.00 94.88 91 TYR A CA 1
ATOM 668 C C . TYR A 1 91 ? -7.784 0.493 -4.694 1.00 94.88 91 TYR A C 1
ATOM 670 O O . TYR A 1 91 ? -8.929 0.059 -4.826 1.00 94.88 91 TYR A O 1
ATOM 678 N N . ASP A 1 92 ? -7.246 1.347 -5.566 1.00 89.94 92 ASP A N 1
ATOM 679 C CA . A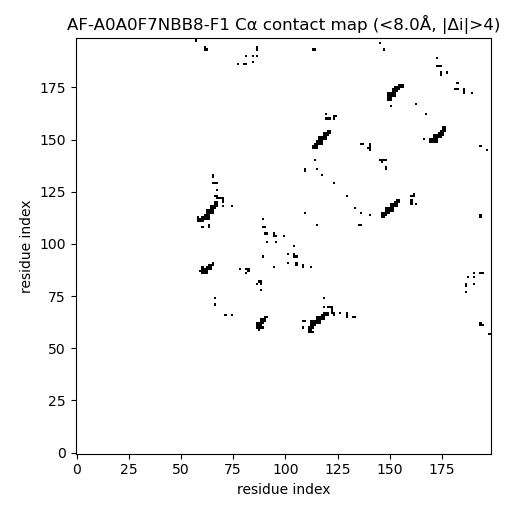SP A 1 92 ? -8.019 2.042 -6.610 1.00 89.94 92 ASP A CA 1
ATOM 680 C C . ASP A 1 92 ? -8.854 1.116 -7.510 1.00 89.94 92 ASP A C 1
ATOM 682 O O . ASP A 1 92 ? -10.071 1.280 -7.590 1.00 89.94 92 ASP A O 1
ATOM 686 N N . GLU A 1 93 ? -8.251 0.087 -8.116 1.00 91.69 93 GLU A N 1
ATOM 687 C CA . GLU A 1 93 ? -8.990 -0.834 -8.997 1.00 91.69 93 GLU A CA 1
ATOM 688 C C . GLU A 1 93 ? -10.102 -1.607 -8.272 1.00 91.69 93 GLU A C 1
ATOM 690 O O . GLU A 1 93 ? -11.158 -1.844 -8.859 1.00 91.69 93 GLU A O 1
ATOM 695 N N . LEU A 1 94 ? -9.902 -1.971 -7.000 1.00 90.75 94 LEU A N 1
ATOM 696 C CA . LEU A 1 94 ? -10.910 -2.687 -6.210 1.00 90.75 94 LEU A CA 1
ATOM 697 C C . LEU A 1 94 ? -12.105 -1.793 -5.854 1.00 90.75 94 LEU A C 1
ATOM 699 O O . LEU A 1 94 ? -13.227 -2.275 -5.704 1.00 90.75 94 LEU A O 1
ATOM 703 N N . LEU A 1 95 ? -11.864 -0.491 -5.708 1.00 91.88 95 LEU A N 1
ATOM 704 C CA . LEU A 1 95 ? -12.876 0.493 -5.330 1.00 91.88 95 LEU A CA 1
ATOM 705 C C . LEU A 1 95 ? -13.567 1.147 -6.530 1.00 91.88 95 LEU A C 1
ATOM 707 O O . LEU A 1 95 ? -14.580 1.832 -6.357 1.00 91.88 95 LEU A O 1
ATOM 711 N N . ALA A 1 96 ? -13.023 0.977 -7.734 1.00 89.88 96 ALA A N 1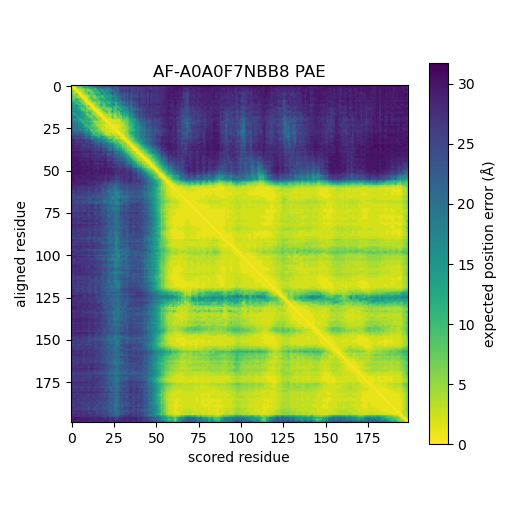
ATOM 712 C CA . ALA A 1 96 ? -13.534 1.600 -8.939 1.00 89.88 96 ALA A CA 1
ATOM 713 C C . ALA A 1 96 ? -14.980 1.164 -9.230 1.00 89.88 96 ALA A C 1
ATOM 715 O O . ALA A 1 96 ? -15.298 -0.018 -9.354 1.00 89.88 96 ALA A O 1
ATOM 716 N N . GLN A 1 97 ? -15.868 2.146 -9.398 1.00 90.62 97 GLN A N 1
ATOM 717 C CA . GLN A 1 97 ? -17.258 1.923 -9.796 1.00 90.62 97 GLN A CA 1
ATOM 718 C C . GLN A 1 97 ? -17.622 2.806 -10.995 1.00 90.62 97 GLN A C 1
ATOM 720 O O . GLN A 1 97 ? -17.272 3.993 -11.004 1.00 90.62 97 GLN A O 1
ATOM 725 N N . PRO A 1 98 ? -18.349 2.281 -12.003 1.00 92.62 98 PRO A N 1
ATOM 726 C CA . PRO A 1 98 ? -18.839 3.091 -13.114 1.00 92.62 98 PRO A CA 1
ATOM 727 C C . PRO A 1 98 ? -19.650 4.299 -12.624 1.00 92.62 98 PRO A C 1
ATOM 729 O O . PRO A 1 98 ? -20.603 4.154 -11.864 1.00 92.62 98 PRO A O 1
ATOM 732 N N . GLY A 1 99 ? -19.266 5.501 -13.063 1.00 92.00 99 GLY A N 1
ATOM 733 C CA . GLY A 1 99 ? -19.903 6.759 -12.650 1.00 92.00 99 GLY A CA 1
ATOM 734 C C . GLY A 1 99 ? -19.404 7.334 -11.317 1.00 92.00 99 GLY A C 1
ATOM 735 O O . GLY A 1 99 ? -19.803 8.439 -10.953 1.00 92.00 99 GLY A O 1
ATOM 736 N N . GLY A 1 100 ? -18.513 6.636 -10.608 1.00 88.56 100 GLY A N 1
ATOM 737 C CA . GLY A 1 100 ? -17.858 7.148 -9.409 1.00 88.56 100 GLY A CA 1
ATOM 738 C C . GLY A 1 100 ? -16.837 8.251 -9.709 1.00 88.56 100 GLY A C 1
ATOM 739 O O . GLY A 1 100 ? -16.254 8.322 -10.792 1.00 88.56 100 GLY A O 1
ATOM 740 N N . VAL A 1 101 ? -16.584 9.111 -8.718 1.00 90.25 101 VAL A N 1
ATOM 741 C CA . VAL A 1 101 ? -15.493 10.095 -8.764 1.00 90.25 101 VAL A CA 1
ATOM 742 C C . VAL A 1 101 ? -14.289 9.509 -8.032 1.00 90.25 101 VAL A C 1
ATOM 744 O O . VAL A 1 101 ? -14.331 9.332 -6.812 1.00 90.25 101 VAL A O 1
ATOM 747 N N . ARG A 1 102 ? -13.216 9.219 -8.777 1.00 87.50 102 ARG A N 1
ATOM 748 C CA . ARG A 1 102 ? -11.992 8.573 -8.269 1.00 87.50 102 ARG A CA 1
ATOM 749 C C . ARG A 1 102 ? -11.423 9.289 -7.041 1.00 87.50 102 ARG A C 1
ATOM 751 O O . ARG A 1 102 ? -11.325 8.676 -5.990 1.00 87.50 102 ARG A O 1
ATOM 758 N N . VAL A 1 103 ? -11.187 10.603 -7.136 1.00 86.31 103 VAL A N 1
ATOM 759 C CA . VAL A 1 103 ? -10.703 11.455 -6.025 1.00 86.31 103 VAL A CA 1
ATOM 760 C C . VAL A 1 103 ? -11.490 11.218 -4.735 1.00 86.31 103 VAL A C 1
ATOM 762 O O . VAL A 1 103 ? -10.907 10.850 -3.724 1.00 86.31 103 VAL A O 1
ATOM 765 N N . HIS A 1 104 ? -12.818 11.366 -4.775 1.00 90.12 104 HIS A N 1
ATOM 766 C CA . HIS A 1 104 ? -13.654 11.225 -3.578 1.00 90.12 104 HIS A CA 1
ATOM 767 C C . HIS A 1 104 ? -13.642 9.796 -3.026 1.00 90.12 104 HIS A C 1
ATOM 769 O O . HIS A 1 104 ? -13.801 9.578 -1.826 1.00 90.12 104 HIS A O 1
ATOM 775 N N . THR A 1 105 ? -13.482 8.811 -3.909 1.00 89.25 105 THR A N 1
ATOM 776 C CA . THR A 1 105 ? -13.427 7.398 -3.532 1.00 89.25 105 THR A CA 1
ATOM 777 C C . THR A 1 105 ? -12.128 7.092 -2.796 1.00 89.25 105 THR A C 1
ATOM 779 O O . THR A 1 105 ? -12.183 6.525 -1.707 1.00 89.25 105 THR A O 1
ATOM 782 N N . LEU A 1 106 ? -10.990 7.539 -3.332 1.00 89.75 106 LEU A N 1
ATOM 783 C CA . LEU A 1 106 ? -9.676 7.322 -2.726 1.00 89.75 106 LEU A CA 1
ATOM 784 C C . LEU A 1 106 ? -9.501 8.133 -1.441 1.00 89.75 106 LEU A C 1
ATOM 786 O O . LEU A 1 106 ? -9.059 7.584 -0.441 1.00 89.75 106 LEU A O 1
ATOM 790 N N . GLU A 1 107 ? -9.947 9.392 -1.401 1.00 90.25 107 GLU A N 1
ATOM 791 C CA . GLU A 1 107 ? -9.926 10.194 -0.168 1.00 90.25 107 GLU A CA 1
ATOM 792 C C . GLU A 1 107 ? -10.715 9.538 0.969 1.00 90.25 107 GLU A C 1
ATOM 794 O O . GLU A 1 107 ? -10.277 9.547 2.120 1.00 90.25 107 GLU A O 1
ATOM 799 N N . ARG A 1 108 ? -11.878 8.954 0.659 1.00 91.06 108 ARG A N 1
ATOM 800 C CA . ARG A 1 108 ? -12.675 8.212 1.638 1.00 91.06 108 ARG A CA 1
ATOM 801 C C . ARG A 1 108 ? -11.995 6.908 2.048 1.00 91.06 108 ARG A C 1
ATOM 803 O O . ARG A 1 108 ? -11.940 6.626 3.232 1.00 91.06 108 ARG A O 1
ATOM 810 N N . ALA A 1 109 ? -11.424 6.151 1.117 1.00 91.25 109 ALA A N 1
ATOM 811 C CA . ALA A 1 109 ? -10.728 4.909 1.449 1.00 91.25 109 ALA A CA 1
ATOM 812 C C . ALA A 1 109 ? -9.479 5.142 2.311 1.00 91.25 109 ALA A C 1
ATOM 814 O O . ALA A 1 109 ? -9.286 4.453 3.306 1.00 91.25 109 ALA A O 1
ATOM 815 N N . ILE A 1 110 ? -8.687 6.170 1.992 1.00 90.75 110 ILE A N 1
ATOM 816 C CA . ILE A 1 110 ? -7.584 6.645 2.837 1.00 90.75 110 ILE A CA 1
ATOM 817 C C . ILE A 1 110 ? -8.113 7.053 4.213 1.00 90.75 110 ILE A C 1
ATOM 819 O O . ILE A 1 110 ? -7.446 6.828 5.224 1.00 90.75 110 ILE A O 1
ATOM 823 N N . ARG A 1 111 ? -9.306 7.667 4.265 1.00 90.50 111 ARG A N 1
ATOM 824 C CA . ARG A 1 111 ? -9.908 8.081 5.530 1.00 90.50 111 ARG A CA 1
ATOM 825 C C . ARG A 1 111 ? -10.296 6.899 6.410 1.00 90.50 111 ARG A C 1
ATOM 827 O O . ARG A 1 111 ? -10.050 6.940 7.615 1.00 90.50 111 ARG A O 1
ATOM 834 N N . ASP A 1 112 ? -10.910 5.907 5.793 1.00 91.56 112 ASP A N 1
ATOM 835 C CA . ASP A 1 112 ? -11.589 4.812 6.469 1.00 91.56 112 ASP A CA 1
ATOM 836 C C . ASP A 1 112 ? -10.659 3.607 6.704 1.00 91.56 112 ASP A C 1
ATOM 838 O O . ASP A 1 112 ? -11.036 2.669 7.400 1.00 91.56 112 ASP A O 1
ATOM 842 N N . ALA A 1 113 ? -9.444 3.618 6.147 1.00 93.44 113 ALA A N 1
ATOM 843 C CA . ALA A 1 113 ? -8.429 2.608 6.417 1.00 93.44 113 ALA A CA 1
ATOM 844 C C . ALA A 1 113 ? -7.693 2.857 7.743 1.00 93.44 113 ALA A C 1
ATOM 846 O O . ALA A 1 113 ? -7.275 3.983 8.043 1.00 93.44 113 ALA A O 1
ATOM 847 N N . ALA A 1 114 ? -7.469 1.782 8.505 1.00 93.88 114 ALA A N 1
ATOM 848 C CA . ALA A 1 114 ? -6.697 1.823 9.748 1.00 93.88 114 ALA A CA 1
ATOM 849 C C . ALA A 1 114 ? -5.224 2.194 9.506 1.00 93.88 114 ALA A C 1
ATOM 851 O O . ALA A 1 114 ? -4.606 2.914 10.295 1.00 93.88 114 ALA A O 1
ATOM 852 N N . HIS A 1 115 ? -4.652 1.692 8.410 1.00 95.31 115 HIS A N 1
ATOM 853 C CA . HIS A 1 115 ? -3.244 1.832 8.059 1.00 95.31 115 HIS A CA 1
ATOM 854 C C . HIS A 1 115 ? -3.058 2.148 6.569 1.00 95.31 115 HIS A C 1
ATOM 856 O O . HIS A 1 115 ? -3.952 1.954 5.744 1.00 95.31 115 HIS A O 1
ATOM 862 N N . GLY A 1 116 ? -1.878 2.660 6.226 1.00 95.19 116 GLY A N 1
ATOM 863 C CA . GLY A 1 116 ? -1.486 2.979 4.857 1.00 95.19 116 GLY A CA 1
ATOM 864 C C . GLY A 1 116 ? -0.301 2.149 4.394 1.00 95.19 116 GLY A C 1
ATOM 865 O O . GLY A 1 116 ? 0.711 2.093 5.088 1.00 95.19 116 GLY A O 1
ATOM 866 N N . LEU A 1 117 ? -0.398 1.565 3.205 1.00 96.88 117 LEU A N 1
ATOM 867 C CA . LEU A 1 117 ? 0.735 1.028 2.459 1.00 96.88 117 LEU A CA 1
ATOM 868 C C . LEU A 1 117 ? 0.959 1.915 1.232 1.00 96.88 117 LEU A C 1
ATOM 870 O O . LEU A 1 117 ? -0.004 2.326 0.583 1.00 96.88 117 LEU A O 1
ATOM 874 N N . LEU A 1 118 ? 2.214 2.196 0.896 1.00 95.50 118 LEU A N 1
ATOM 875 C CA . LEU A 1 118 ? 2.555 2.846 -0.368 1.00 95.50 118 LEU A CA 1
ATOM 876 C C . LEU A 1 118 ? 3.626 2.042 -1.089 1.00 95.50 118 LEU A C 1
ATOM 878 O O . LEU A 1 118 ? 4.715 1.839 -0.553 1.00 95.50 118 LEU A O 1
ATOM 882 N N . VAL A 1 119 ? 3.301 1.614 -2.305 1.00 95.25 119 VAL A N 1
ATOM 883 C CA . VAL A 1 119 ? 4.211 0.893 -3.187 1.00 95.25 119 VAL A CA 1
ATOM 884 C C . VAL A 1 119 ? 5.091 1.887 -3.933 1.00 95.25 119 VAL A C 1
ATOM 886 O O . VAL A 1 119 ? 4.615 2.710 -4.712 1.00 95.25 119 VAL A O 1
ATOM 889 N N . PHE A 1 120 ? 6.390 1.786 -3.681 1.00 93.00 120 PHE A N 1
ATOM 890 C CA . PHE A 1 120 ? 7.449 2.471 -4.396 1.00 93.00 120 PHE A CA 1
ATOM 891 C C . PHE A 1 120 ? 8.061 1.492 -5.395 1.00 93.00 120 PHE A C 1
ATOM 893 O O . PHE A 1 120 ? 8.854 0.622 -5.030 1.00 93.00 120 PHE A O 1
ATOM 900 N N . GLY A 1 121 ? 7.665 1.637 -6.655 1.00 90.81 121 GLY A N 1
ATOM 901 C CA . GLY A 1 121 ? 8.228 0.912 -7.785 1.00 90.81 121 GLY A CA 1
ATOM 902 C C . GLY A 1 121 ? 8.787 1.845 -8.862 1.00 90.81 121 GLY A C 1
ATOM 903 O O . GLY A 1 121 ? 8.813 3.071 -8.681 1.00 90.81 121 GLY A O 1
ATOM 904 N N . PRO A 1 122 ? 9.210 1.284 -10.008 1.00 81.94 122 PRO A N 1
ATOM 905 C CA . PRO A 1 122 ? 9.757 2.046 -11.132 1.00 81.94 122 PRO A CA 1
ATOM 906 C C . PRO A 1 122 ? 8.815 3.153 -11.641 1.00 81.94 122 PRO A C 1
ATOM 908 O O . PRO A 1 122 ? 9.276 4.191 -12.118 1.00 81.94 122 PRO A O 1
ATOM 911 N N . GLY A 1 123 ? 7.496 2.967 -11.503 1.00 75.00 123 GLY A N 1
ATOM 912 C CA . GLY A 1 123 ? 6.475 3.918 -11.956 1.00 75.00 123 GLY A CA 1
ATOM 913 C C . GLY A 1 123 ? 6.346 5.206 -11.148 1.00 75.00 123 GLY A C 1
ATOM 914 O O . GLY A 1 123 ? 5.734 6.167 -11.613 1.00 75.00 123 GLY A O 1
ATOM 915 N N . MET A 1 124 ? 6.913 5.255 -9.940 1.00 76.00 124 MET A N 1
ATOM 916 C CA . MET A 1 124 ? 6.637 6.319 -8.969 1.00 76.00 124 MET A CA 1
ATOM 917 C C . MET A 1 124 ? 7.118 7.712 -9.416 1.00 76.00 124 MET A C 1
ATOM 919 O O . MET A 1 124 ? 6.530 8.726 -9.034 1.00 76.00 124 MET A O 1
ATOM 923 N N . ARG A 1 125 ? 8.173 7.788 -10.243 1.00 64.69 125 ARG A N 1
ATOM 924 C CA . ARG A 1 125 ? 8.819 9.059 -10.638 1.00 64.69 125 ARG A CA 1
ATOM 925 C C . ARG A 1 125 ? 7.855 10.031 -11.335 1.00 64.69 125 ARG A C 1
ATOM 927 O O . ARG A 1 125 ? 7.906 11.242 -11.086 1.00 64.69 125 ARG A O 1
ATOM 934 N N . ASP A 1 126 ? 6.926 9.506 -12.131 1.00 64.56 126 ASP A N 1
ATOM 935 C CA . ASP A 1 126 ? 6.076 10.310 -13.015 1.00 64.56 126 ASP A CA 1
ATOM 936 C C . ASP A 1 126 ? 4.652 10.545 -12.489 1.00 64.56 126 ASP A C 1
ATOM 938 O O . ASP A 1 126 ? 3.894 11.322 -13.085 1.00 64.56 126 ASP A O 1
ATOM 942 N N . ASP A 1 127 ? 4.281 9.953 -11.348 1.00 69.25 127 ASP A N 1
ATOM 943 C CA . ASP A 1 127 ? 2.906 10.007 -10.862 1.00 69.25 127 ASP A CA 1
ATOM 944 C C . ASP A 1 127 ? 2.688 11.046 -9.748 1.00 69.25 127 ASP A C 1
ATOM 946 O O . ASP A 1 127 ? 2.832 10.818 -8.543 1.00 69.25 127 ASP A O 1
ATOM 950 N N . GLY A 1 128 ? 2.278 12.247 -10.163 1.00 68.81 128 GLY A N 1
ATOM 951 C CA . GLY A 1 128 ? 1.888 13.312 -9.240 1.00 68.81 128 GLY A CA 1
ATOM 952 C C . GLY A 1 128 ? 0.660 12.985 -8.379 1.00 68.81 128 GLY A C 1
ATOM 953 O O . GLY A 1 128 ? 0.422 13.696 -7.402 1.00 68.81 128 GLY A O 1
ATOM 954 N N . TRP A 1 129 ? -0.135 11.969 -8.734 1.00 67.56 129 TRP A N 1
ATOM 955 C CA . TRP A 1 129 ? -1.252 11.483 -7.926 1.00 67.56 129 TRP A CA 1
ATOM 956 C C . TRP A 1 129 ? -0.758 10.714 -6.705 1.00 67.56 129 TRP A C 1
ATOM 958 O O . TRP A 1 129 ? -1.105 11.088 -5.584 1.00 67.56 129 TRP A O 1
ATOM 968 N N . VAL A 1 130 ? 0.148 9.760 -6.900 1.00 74.94 130 VAL A N 1
ATOM 969 C CA . VAL A 1 130 ? 0.695 8.948 -5.807 1.00 74.94 130 VAL A CA 1
ATOM 970 C C . VAL A 1 130 ? 1.458 9.808 -4.794 1.00 74.94 130 VAL A C 1
ATOM 972 O O . VAL A 1 130 ? 1.369 9.585 -3.589 1.00 74.94 130 VAL A O 1
ATOM 975 N N . ARG A 1 131 ? 2.109 10.897 -5.233 1.00 79.19 131 ARG A N 1
ATOM 976 C CA . ARG A 1 131 ? 2.707 11.885 -4.308 1.00 79.19 131 ARG A CA 1
ATOM 977 C C . ARG A 1 131 ? 1.692 12.564 -3.376 1.00 79.19 131 ARG A C 1
ATOM 979 O O . ARG A 1 131 ? 2.044 12.912 -2.249 1.00 79.19 131 ARG A O 1
ATOM 986 N N . ARG A 1 132 ? 0.444 12.773 -3.812 1.00 83.62 132 ARG A N 1
ATOM 987 C CA . ARG A 1 132 ? -0.616 13.324 -2.944 1.00 83.62 132 ARG A CA 1
ATOM 988 C C . ARG A 1 132 ? -1.125 12.284 -1.955 1.00 83.62 132 ARG A C 1
ATOM 990 O O . ARG A 1 132 ? -1.334 12.618 -0.793 1.00 83.62 132 ARG A O 1
ATOM 997 N N . GLU A 1 133 ? -1.285 11.041 -2.397 1.00 83.25 133 GLU A N 1
ATOM 998 C CA . GLU A 1 133 ? -1.665 9.926 -1.523 1.00 83.25 133 GLU A CA 1
ATOM 999 C C . GLU A 1 133 ? -0.597 9.675 -0.460 1.00 83.25 133 GLU A C 1
ATOM 1001 O O . GLU A 1 133 ? -0.926 9.579 0.719 1.00 83.25 133 GLU A O 1
ATOM 1006 N N . TYR A 1 134 ? 0.680 9.698 -0.850 1.00 86.25 134 TYR A N 1
ATOM 1007 C CA . TYR A 1 134 ? 1.819 9.690 0.063 1.00 86.25 134 TYR A CA 1
ATOM 1008 C C . TYR A 1 134 ? 1.682 10.755 1.156 1.00 86.25 134 TYR A C 1
ATOM 1010 O O . TYR A 1 134 ? 1.711 10.432 2.341 1.00 86.25 134 TYR A O 1
ATOM 1018 N N . ALA A 1 135 ? 1.488 12.021 0.769 1.00 86.06 135 ALA A N 1
ATOM 1019 C CA . ALA A 1 135 ? 1.363 13.114 1.728 1.00 86.06 135 ALA A CA 1
ATOM 1020 C C . ALA A 1 135 ? 0.166 12.914 2.677 1.00 86.06 135 ALA A C 1
ATOM 1022 O O . ALA A 1 135 ? 0.271 13.192 3.872 1.00 86.06 135 ALA A O 1
ATOM 1023 N N . ALA A 1 136 ? -0.960 12.405 2.168 1.00 87.19 136 ALA A N 1
ATOM 1024 C CA . ALA A 1 136 ? -2.149 12.132 2.969 1.00 87.19 136 ALA A CA 1
ATOM 1025 C C . ALA A 1 136 ? -1.933 10.987 3.974 1.00 87.19 136 ALA A C 1
ATOM 1027 O O . ALA A 1 136 ? -2.287 11.137 5.144 1.00 87.19 136 ALA A O 1
ATOM 1028 N N . LEU A 1 137 ? -1.338 9.872 3.537 1.00 88.38 137 LEU A N 1
ATOM 1029 C CA . LEU A 1 137 ? -1.047 8.716 4.387 1.00 88.38 137 LEU A CA 1
ATOM 1030 C C . LEU A 1 137 ? 0.003 9.053 5.451 1.00 88.38 137 LEU A C 1
ATOM 1032 O O . LEU A 1 137 ? -0.215 8.766 6.626 1.00 88.38 137 LEU A O 1
ATOM 1036 N N . MET A 1 138 ? 1.085 9.732 5.058 1.00 88.31 138 MET A N 1
ATOM 1037 C CA . MET A 1 138 ? 2.147 10.162 5.969 1.00 88.31 138 MET A CA 1
ATOM 1038 C C . MET A 1 138 ? 1.618 11.114 7.044 1.00 88.31 138 MET A C 1
ATOM 1040 O O . MET A 1 138 ? 1.858 10.915 8.233 1.00 88.31 138 MET A O 1
ATOM 1044 N N . ARG A 1 139 ? 0.849 12.139 6.648 1.00 91.06 139 ARG A N 1
ATOM 1045 C CA . ARG A 1 139 ? 0.251 13.079 7.606 1.00 91.06 139 ARG A CA 1
ATOM 1046 C C . ARG A 1 139 ? -0.593 12.341 8.644 1.00 91.06 139 ARG A C 1
ATOM 1048 O O . ARG A 1 139 ? -0.469 12.613 9.831 1.00 91.06 139 ARG A O 1
ATOM 1055 N N . ARG A 1 140 ? -1.411 11.380 8.209 1.00 88.88 140 ARG A N 1
ATOM 1056 C CA . ARG A 1 140 ? -2.262 10.602 9.115 1.00 88.88 140 ARG A CA 1
ATOM 1057 C C . ARG A 1 140 ? -1.471 9.741 10.095 1.00 88.88 140 ARG A C 1
ATOM 1059 O O . ARG A 1 140 ? -1.852 9.691 11.258 1.00 88.88 140 ARG A O 1
ATOM 1066 N N . SER A 1 141 ? -0.383 9.102 9.662 1.00 87.12 141 SER A N 1
ATOM 1067 C CA . SER A 1 141 ? 0.470 8.337 10.585 1.00 87.12 141 SER A CA 1
ATOM 1068 C C . SER A 1 141 ? 1.195 9.220 11.600 1.00 87.12 141 SER A C 1
ATOM 1070 O O . SER A 1 141 ? 1.484 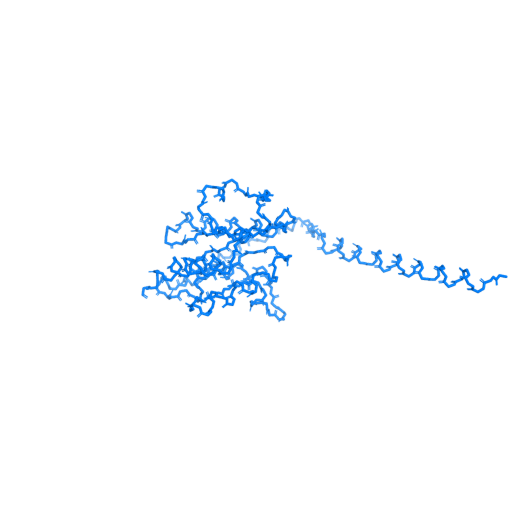8.773 12.702 1.00 87.12 141 SER A O 1
ATOM 1072 N N . LEU A 1 142 ? 1.475 10.480 11.252 1.00 87.12 142 LEU A N 1
ATOM 1073 C CA . LEU A 1 142 ? 2.063 11.448 12.182 1.00 87.12 142 LEU A CA 1
ATOM 1074 C C . LEU A 1 142 ? 1.028 12.023 13.162 1.00 87.12 142 LEU A C 1
ATOM 1076 O O . LEU A 1 142 ? 1.369 12.346 14.294 1.00 87.12 142 LEU A O 1
ATOM 1080 N N . GLU A 1 143 ? -0.229 12.164 12.734 1.00 89.94 143 GLU A N 1
ATOM 1081 C CA . GLU A 1 143 ? -1.333 12.664 13.568 1.00 89.94 143 GLU A CA 1
ATOM 1082 C C . GLU A 1 143 ? -1.913 11.589 14.501 1.00 89.94 143 GLU A C 1
ATOM 1084 O O . GLU A 1 143 ? -2.504 11.922 15.528 1.00 89.94 143 GLU A O 1
ATOM 1089 N N . ASN A 1 144 ? -1.763 10.309 14.156 1.00 84.75 144 ASN A N 1
ATOM 1090 C CA . ASN A 1 144 ? -2.255 9.181 14.937 1.00 84.75 144 ASN A CA 1
ATOM 1091 C C . ASN A 1 144 ? -1.195 8.076 15.013 1.00 84.75 144 ASN A C 1
ATOM 1093 O O . ASN A 1 144 ? -1.038 7.301 14.073 1.00 84.75 144 ASN A O 1
ATOM 1097 N N . GLU A 1 145 ? -0.538 7.947 16.167 1.00 83.19 145 GLU A N 1
ATOM 1098 C CA . GLU A 1 145 ? 0.511 6.943 16.411 1.00 83.19 145 GLU A CA 1
ATOM 1099 C C . GLU A 1 145 ? 0.027 5.491 16.244 1.00 83.19 145 GLU A C 1
ATOM 1101 O O . GLU A 1 145 ? 0.824 4.590 15.978 1.00 83.19 145 GLU A O 1
ATOM 1106 N N . ALA A 1 146 ? -1.282 5.239 16.373 1.00 84.94 146 ALA A N 1
ATOM 1107 C CA . ALA A 1 146 ? -1.850 3.918 16.122 1.00 84.94 146 ALA A CA 1
ATOM 1108 C C . ALA A 1 146 ? -1.942 3.595 14.620 1.00 84.94 146 ALA A C 1
ATOM 1110 O O . ALA A 1 146 ? -2.008 2.418 14.257 1.00 84.94 146 ALA A O 1
ATOM 1111 N N . GLN A 1 147 ? -1.942 4.607 13.744 1.00 88.62 147 GLN A N 1
ATOM 1112 C CA . GLN A 1 147 ? -1.975 4.440 12.296 1.00 88.62 147 GLN A CA 1
ATOM 1113 C C . GLN A 1 147 ? -0.558 4.258 11.745 1.00 88.62 147 GLN A C 1
ATOM 1115 O O . GLN A 1 147 ? 0.252 5.178 11.700 1.00 88.62 147 GLN A O 1
ATOM 1120 N N . ARG A 1 148 ? -0.274 3.057 11.242 1.00 91.81 148 ARG A N 1
ATOM 1121 C CA . ARG A 1 148 ? 0.991 2.753 10.573 1.00 91.81 148 ARG A CA 1
ATOM 1122 C C . ARG A 1 148 ? 0.965 3.226 9.123 1.00 91.81 148 ARG A C 1
ATOM 1124 O O . ARG A 1 148 ? -0.033 3.047 8.422 1.00 91.81 148 ARG A O 1
ATOM 1131 N N . PHE A 1 149 ? 2.093 3.765 8.680 1.00 94.12 149 PHE A N 1
ATOM 1132 C CA . PHE A 1 149 ? 2.418 3.948 7.272 1.00 94.12 149 PHE A CA 1
ATOM 1133 C C . PHE A 1 149 ? 3.622 3.062 6.937 1.00 94.12 149 PHE A C 1
ATOM 1135 O O . PHE A 1 149 ? 4.663 3.173 7.582 1.00 94.12 149 PHE A O 1
ATOM 1142 N N . VAL A 1 150 ? 3.463 2.153 5.973 1.00 95.50 150 VAL A N 1
ATOM 1143 C CA . VAL A 1 150 ? 4.500 1.183 5.593 1.00 95.50 150 VAL A CA 1
ATOM 1144 C C . VAL A 1 150 ? 4.893 1.399 4.129 1.00 95.50 150 VAL A C 1
ATOM 1146 O O . VAL A 1 150 ? 4.082 1.142 3.232 1.00 95.50 150 VAL A O 1
ATOM 1149 N N . PRO A 1 151 ? 6.131 1.847 3.864 1.00 95.81 151 PRO A N 1
ATOM 1150 C CA . PRO A 1 151 ? 6.701 1.821 2.525 1.00 95.81 151 PRO A CA 1
ATOM 1151 C C . PRO A 1 151 ? 6.886 0.378 2.048 1.00 95.81 151 PRO A C 1
ATOM 1153 O O . PRO A 1 151 ? 7.418 -0.457 2.778 1.00 95.81 151 PRO A O 1
ATOM 1156 N N . VAL A 1 152 ? 6.480 0.092 0.817 1.00 96.94 152 VAL A N 1
ATOM 1157 C CA . VAL A 1 152 ? 6.658 -1.206 0.158 1.00 96.94 152 VAL A CA 1
ATOM 1158 C C . VAL A 1 152 ? 7.532 -0.983 -1.068 1.00 96.94 152 VAL A C 1
ATOM 1160 O O . VAL A 1 152 ? 7.140 -0.229 -1.949 1.00 96.94 152 VAL A O 1
ATOM 1163 N N . LEU A 1 153 ? 8.718 -1.588 -1.133 1.00 95.88 153 LEU A N 1
ATOM 1164 C CA . LEU A 1 153 ? 9.642 -1.388 -2.257 1.00 95.88 153 LEU A CA 1
ATOM 1165 C C . LEU A 1 153 ? 9.555 -2.561 -3.227 1.00 95.88 153 LEU A C 1
ATOM 1167 O O . LEU A 1 153 ? 9.628 -3.712 -2.800 1.00 95.88 153 LEU A O 1
ATOM 1171 N N . ILE A 1 154 ? 9.437 -2.270 -4.520 1.00 95.50 154 ILE A N 1
ATOM 1172 C CA . ILE A 1 154 ? 9.407 -3.270 -5.595 1.00 95.50 154 ILE A CA 1
ATOM 1173 C C . ILE A 1 154 ? 10.364 -2.868 -6.722 1.00 95.50 154 ILE A C 1
ATOM 1175 O O . ILE A 1 154 ? 10.803 -1.722 -6.788 1.00 95.50 154 ILE A O 1
ATOM 1179 N N . GLY A 1 155 ? 10.680 -3.810 -7.609 1.00 92.00 155 GLY A N 1
ATOM 1180 C CA . GLY A 1 155 ? 11.626 -3.609 -8.711 1.00 92.00 155 GLY A CA 1
ATOM 1181 C C . GLY A 1 155 ? 12.889 -4.448 -8.559 1.00 92.00 155 GLY A C 1
ATOM 1182 O O . GLY A 1 155 ? 12.912 -5.432 -7.806 1.00 92.00 155 GLY A O 1
ATOM 1183 N N . ASP A 1 156 ? 13.935 -4.063 -9.284 1.00 91.56 156 ASP A N 1
ATOM 1184 C CA . ASP A 1 156 ? 15.163 -4.848 -9.343 1.00 91.56 156 ASP A CA 1
ATOM 1185 C C . ASP A 1 156 ? 16.065 -4.609 -8.114 1.00 91.56 156 ASP A C 1
ATOM 1187 O O . ASP A 1 156 ? 16.124 -3.501 -7.563 1.00 91.56 156 ASP A O 1
ATOM 1191 N N . PRO A 1 157 ? 16.819 -5.629 -7.657 1.00 87.69 157 PRO A N 1
ATOM 1192 C CA . PRO A 1 157 ? 17.802 -5.460 -6.592 1.00 87.69 157 PRO A CA 1
ATOM 1193 C C . PRO A 1 157 ? 18.831 -4.378 -6.933 1.00 87.69 157 PRO A C 1
ATOM 1195 O O . PRO A 1 157 ? 19.500 -4.438 -7.963 1.00 87.69 157 PRO A O 1
ATOM 1198 N N . GLY A 1 158 ? 18.994 -3.404 -6.037 1.00 81.19 158 GLY A N 1
ATOM 1199 C CA . GLY A 1 158 ? 19.942 -2.299 -6.220 1.00 81.19 158 GLY A CA 1
ATOM 1200 C C . GLY A 1 158 ? 19.440 -1.163 -7.116 1.00 81.19 158 GLY A C 1
ATOM 1201 O O . GLY A 1 158 ? 20.159 -0.179 -7.287 1.00 81.19 158 GLY A O 1
ATOM 1202 N N . GLU A 1 159 ? 18.217 -1.248 -7.645 1.00 86.69 159 GLU A N 1
ATOM 1203 C CA . GLU A 1 159 ? 17.586 -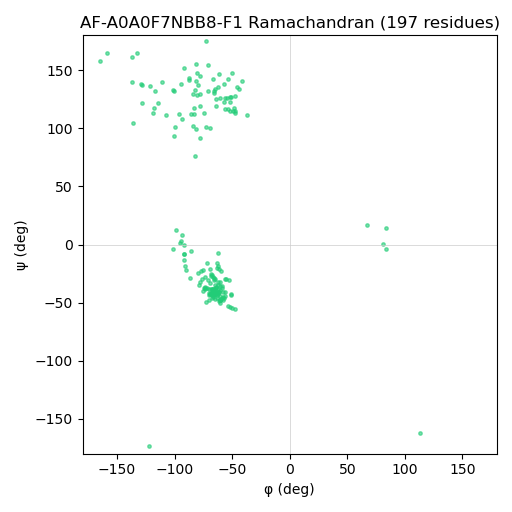0.133 -8.346 1.00 86.69 159 GLU A CA 1
ATOM 1204 C C . GLU A 1 159 ? 17.319 1.034 -7.379 1.00 86.69 159 GLU A C 1
ATOM 1206 O O . GLU A 1 159 ? 16.792 0.857 -6.273 1.00 86.69 159 GLU A O 1
ATOM 1211 N N . SER A 1 160 ? 17.702 2.245 -7.795 1.00 83.06 160 SER A N 1
ATOM 1212 C CA . SER A 1 160 ? 17.467 3.469 -7.027 1.00 83.06 160 SER A CA 1
ATOM 1213 C C . SER A 1 160 ? 16.052 3.991 -7.274 1.00 83.06 160 SER A C 1
ATOM 1215 O O . SER A 1 160 ? 15.717 4.478 -8.361 1.00 83.06 160 SER A O 1
ATOM 1217 N N . LEU A 1 161 ? 15.239 3.923 -6.224 1.00 85.56 161 LEU A N 1
ATOM 1218 C CA . LEU A 1 161 ? 13.899 4.493 -6.183 1.00 85.56 161 LEU A CA 1
ATOM 1219 C C . LEU A 1 161 ? 13.962 5.952 -5.722 1.00 85.56 161 LEU A C 1
ATOM 1221 O O . LEU A 1 161 ? 14.752 6.302 -4.848 1.00 85.56 161 LEU A O 1
ATOM 1225 N N . ASP A 1 162 ? 13.124 6.795 -6.321 1.00 81.81 162 ASP A N 1
ATOM 1226 C CA . ASP A 1 162 ? 12.975 8.206 -5.949 1.00 81.81 162 ASP A CA 1
ATOM 1227 C C . ASP A 1 162 ? 12.025 8.323 -4.749 1.00 81.81 162 ASP A C 1
ATOM 1229 O O . ASP A 1 162 ? 10.827 8.589 -4.887 1.00 81.81 162 ASP A O 1
ATOM 1233 N N . LEU A 1 163 ? 12.548 7.986 -3.572 1.00 85.19 163 LEU A N 1
ATOM 1234 C CA . LEU A 1 163 ? 11.813 8.013 -2.314 1.00 85.19 163 LEU A CA 1
ATOM 1235 C C . LEU A 1 163 ? 11.805 9.444 -1.753 1.00 85.19 163 LEU A C 1
ATOM 1237 O O . LEU A 1 163 ? 12.850 10.084 -1.684 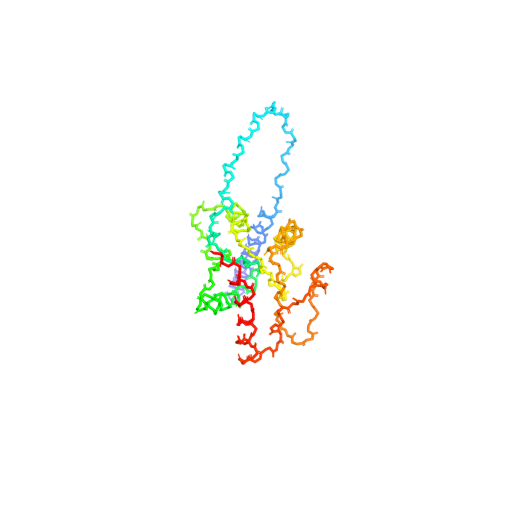1.00 85.19 163 LEU A O 1
ATOM 1241 N N . PRO A 1 164 ? 10.653 9.970 -1.307 1.00 86.88 164 PRO A N 1
ATOM 1242 C CA . PRO A 1 164 ? 10.637 11.193 -0.514 1.00 86.88 164 PRO A CA 1
ATOM 1243 C C . PRO A 1 164 ? 11.421 11.008 0.797 1.00 86.88 164 PRO A C 1
ATOM 1245 O O . PRO A 1 164 ? 11.334 9.946 1.405 1.00 86.88 164 PRO A O 1
ATOM 1248 N N . GLU A 1 165 ? 12.082 12.055 1.299 1.00 85.62 165 GLU A N 1
ATOM 1249 C CA . GLU A 1 165 ? 12.964 11.984 2.487 1.00 85.62 165 GLU A CA 1
ATOM 1250 C C . GLU A 1 165 ? 12.317 11.309 3.713 1.00 85.62 165 GLU A C 1
ATOM 1252 O O . GLU A 1 165 ? 12.920 10.461 4.365 1.00 85.62 165 GLU A O 1
ATOM 1257 N N . PHE A 1 166 ? 11.055 11.627 4.022 1.00 84.56 166 PHE A N 1
ATOM 1258 C CA . PHE A 1 166 ? 10.357 10.995 5.151 1.00 84.56 166 PHE A CA 1
ATOM 1259 C C . PHE A 1 166 ? 10.044 9.507 4.928 1.00 84.56 166 PHE A C 1
ATOM 1261 O O . PHE A 1 166 ? 9.837 8.786 5.899 1.00 84.56 166 PHE A O 1
ATOM 1268 N N . ALA A 1 167 ? 10.007 9.025 3.685 1.00 86.31 167 ALA A N 1
ATOM 1269 C CA . ALA A 1 167 ? 9.911 7.597 3.407 1.00 86.31 167 ALA A CA 1
ATOM 1270 C C . ALA A 1 167 ? 11.257 6.885 3.633 1.00 86.31 167 ALA A C 1
ATOM 1272 O O . ALA A 1 167 ? 11.251 5.722 4.025 1.00 86.31 167 ALA A O 1
ATOM 1273 N N . GLU A 1 168 ? 12.392 7.571 3.447 1.00 88.38 168 GLU A N 1
ATOM 1274 C CA . GLU A 1 168 ? 13.735 6.999 3.646 1.00 88.38 168 GLU A CA 1
ATOM 1275 C C . GLU A 1 168 ? 14.052 6.689 5.115 1.00 88.38 168 GLU A C 1
ATOM 1277 O O . GLU A 1 168 ? 14.848 5.798 5.406 1.00 88.38 168 GLU A O 1
ATOM 1282 N N . VAL A 1 169 ? 13.429 7.408 6.052 1.00 88.50 169 VAL A N 1
ATOM 1283 C CA . VAL A 1 169 ? 13.644 7.208 7.497 1.00 88.50 169 VAL A CA 1
ATOM 1284 C C . VAL A 1 169 ? 12.759 6.115 8.101 1.00 88.50 169 VAL A C 1
ATOM 1286 O O . VAL A 1 169 ? 12.896 5.791 9.281 1.00 88.50 169 VAL A O 1
ATOM 1289 N N . LEU A 1 170 ? 11.835 5.555 7.319 1.00 90.81 170 LEU A N 1
ATOM 1290 C CA . LEU A 1 170 ? 10.966 4.464 7.745 1.00 90.81 170 LEU A CA 1
ATOM 1291 C C . LEU A 1 170 ? 11.585 3.116 7.395 1.00 90.81 170 LEU A C 1
ATOM 1293 O O . LEU A 1 170 ? 12.297 2.989 6.406 1.00 90.81 170 LEU A O 1
ATOM 1297 N N . TYR A 1 171 ? 11.263 2.085 8.175 1.00 92.94 171 TYR A N 1
ATOM 1298 C CA . TYR A 1 171 ? 11.605 0.713 7.810 1.00 92.94 171 TYR A CA 1
ATOM 1299 C C . TYR A 1 171 ? 10.672 0.231 6.691 1.00 92.94 171 TYR A C 1
ATOM 1301 O O . TYR A 1 171 ? 9.470 0.084 6.942 1.00 92.94 171 TYR A O 1
ATOM 1309 N N . PRO A 1 172 ? 11.182 -0.018 5.470 1.00 94.69 172 PRO A N 1
ATOM 1310 C CA . PRO A 1 172 ? 10.352 -0.503 4.384 1.00 94.69 172 PRO A CA 1
ATOM 1311 C C . PRO A 1 172 ? 10.139 -2.018 4.473 1.00 94.69 172 PRO A C 1
ATOM 1313 O O . PRO A 1 172 ? 10.992 -2.758 4.966 1.00 94.69 172 PRO A O 1
ATOM 1316 N N . ALA A 1 173 ? 9.041 -2.494 3.892 1.00 96.69 173 ALA A N 1
ATOM 1317 C CA . ALA A 1 173 ? 8.939 -3.870 3.426 1.00 96.69 173 ALA A CA 1
ATOM 1318 C C . ALA A 1 173 ? 9.549 -3.955 2.018 1.00 96.69 173 ALA A C 1
ATOM 1320 O O . ALA A 1 173 ? 8.939 -3.523 1.039 1.00 96.69 173 ALA A O 1
ATOM 1321 N N . ASP A 1 174 ? 10.778 -4.457 1.922 1.00 96.31 174 ASP A N 1
ATOM 1322 C CA . ASP A 1 174 ? 11.532 -4.500 0.667 1.00 96.31 174 ASP A CA 1
ATOM 1323 C C . ASP A 1 174 ? 11.350 -5.842 -0.051 1.00 96.31 174 ASP A C 1
ATOM 1325 O O . ASP A 1 174 ? 11.878 -6.865 0.383 1.00 96.31 174 ASP A O 1
ATOM 1329 N N . PHE A 1 175 ? 10.597 -5.833 -1.151 1.00 97.06 175 PHE A N 1
ATOM 1330 C CA . PHE A 1 175 ? 10.337 -7.007 -1.985 1.00 97.06 175 PHE A CA 1
ATOM 1331 C C . PHE A 1 175 ? 11.294 -7.120 -3.179 1.00 97.06 175 PHE A C 1
ATOM 1333 O O . PHE A 1 175 ? 11.165 -8.052 -3.978 1.00 97.06 175 PHE A O 1
ATOM 1340 N N . ARG A 1 176 ? 12.260 -6.205 -3.336 1.00 94.69 176 ARG A N 1
ATOM 1341 C CA . ARG A 1 176 ? 13.211 -6.249 -4.454 1.00 94.69 176 ARG A CA 1
ATOM 1342 C C . ARG A 1 176 ? 14.074 -7.505 -4.358 1.00 94.69 176 ARG A C 1
ATOM 1344 O O . ARG A 1 176 ? 14.792 -7.712 -3.383 1.00 94.69 176 ARG A O 1
ATOM 1351 N N . GLY A 1 177 ? 13.998 -8.359 -5.378 1.00 91.62 177 GLY A N 1
ATOM 1352 C CA . GLY A 1 177 ? 14.697 -9.651 -5.399 1.00 91.62 177 GLY A CA 1
ATOM 1353 C C . GLY A 1 177 ? 14.207 -10.672 -4.374 1.00 91.62 177 GLY A C 1
ATOM 1354 O O . GLY A 1 177 ? 14.934 -11.625 -4.096 1.00 91.62 177 GLY A O 1
ATOM 1355 N N . ALA A 1 178 ? 13.016 -10.486 -3.798 1.00 94.50 178 ALA A N 1
ATOM 1356 C CA . ALA A 1 178 ? 12.437 -11.470 -2.898 1.00 94.50 178 ALA A CA 1
ATOM 1357 C C . ALA A 1 178 ? 12.152 -12.778 -3.653 1.00 94.50 178 ALA A C 1
ATOM 1359 O O . ALA A 1 178 ? 11.441 -12.791 -4.659 1.00 94.50 178 ALA A O 1
ATOM 1360 N N . ASP A 1 179 ? 12.695 -13.885 -3.144 1.00 95.62 179 ASP A N 1
ATOM 1361 C CA . ASP A 1 179 ? 12.233 -15.218 -3.520 1.00 95.62 179 ASP A CA 1
ATOM 1362 C C . ASP A 1 179 ? 10.862 -15.515 -2.887 1.00 95.62 179 ASP A C 1
ATOM 1364 O O . ASP A 1 179 ? 10.333 -14.729 -2.097 1.00 95.62 179 ASP A O 1
ATOM 1368 N N . GLU A 1 180 ? 10.268 -16.660 -3.223 1.00 95.50 180 GLU A N 1
ATOM 1369 C CA . GLU A 1 180 ? 8.942 -17.049 -2.724 1.00 95.50 180 GLU A CA 1
ATOM 1370 C C . GLU A 1 180 ? 8.877 -17.069 -1.187 1.00 95.50 180 GLU A C 1
ATOM 1372 O O . GLU A 1 180 ? 7.924 -16.570 -0.589 1.00 95.50 180 GLU A O 1
ATOM 1377 N N . ALA A 1 181 ? 9.927 -17.568 -0.529 1.00 96.75 181 ALA A N 1
ATOM 1378 C CA . ALA A 1 181 ? 9.976 -17.641 0.925 1.00 96.75 181 ALA A CA 1
ATOM 1379 C C . ALA A 1 181 ? 10.117 -16.252 1.569 1.00 96.75 181 ALA A C 1
ATOM 1381 O O . ALA A 1 181 ? 9.544 -15.996 2.627 1.00 96.75 181 ALA A O 1
ATOM 1382 N N . ALA A 1 182 ? 10.901 -15.352 0.975 1.00 96.50 182 ALA A N 1
ATOM 1383 C CA . ALA A 1 182 ? 11.030 -13.971 1.421 1.00 96.50 182 ALA A CA 1
ATOM 1384 C C . ALA A 1 182 ? 9.728 -13.195 1.212 1.00 96.50 182 ALA A C 1
ATOM 1386 O O . ALA A 1 182 ? 9.297 -12.493 2.126 1.00 96.50 182 ALA A O 1
ATOM 1387 N N . TYR A 1 183 ? 9.078 -13.375 0.062 1.00 97.19 183 TYR A N 1
ATOM 1388 C CA . TYR A 1 183 ? 7.786 -12.773 -0.246 1.00 97.19 183 TYR A CA 1
ATOM 1389 C C . TYR A 1 183 ? 6.723 -13.182 0.783 1.00 97.19 183 TYR A C 1
ATOM 1391 O O . TYR A 1 183 ? 6.030 -12.326 1.339 1.00 97.19 183 TYR A O 1
ATOM 1399 N N . ASP A 1 184 ? 6.639 -14.480 1.089 1.00 96.88 184 ASP A N 1
ATOM 1400 C CA . ASP A 1 184 ? 5.703 -15.032 2.070 1.00 96.88 184 ASP A CA 1
ATOM 1401 C C . ASP A 1 184 ? 5.930 -14.447 3.474 1.00 96.88 184 ASP A C 1
ATOM 1403 O O . ASP A 1 184 ? 4.992 -13.937 4.096 1.00 96.88 184 ASP A O 1
ATOM 1407 N N . ARG A 1 185 ? 7.194 -14.410 3.926 1.00 97.69 185 ARG A N 1
ATOM 1408 C CA . ARG A 1 185 ? 7.582 -13.813 5.216 1.00 97.69 185 ARG A CA 1
ATOM 1409 C C . ARG A 1 185 ? 7.244 -12.327 5.302 1.00 97.69 185 ARG A C 1
ATOM 1411 O O . ARG A 1 185 ? 6.744 -11.882 6.332 1.00 97.69 185 ARG A O 1
ATOM 1418 N N . LEU A 1 186 ? 7.517 -11.551 4.254 1.00 97.88 186 LEU A N 1
ATOM 1419 C CA . LEU A 1 186 ? 7.205 -10.119 4.224 1.00 97.88 186 LEU A CA 1
ATOM 1420 C C . LEU A 1 186 ? 5.689 -9.887 4.279 1.00 97.88 186 LEU A C 1
ATOM 1422 O O . LEU A 1 186 ? 5.219 -9.051 5.051 1.00 97.88 186 LEU A O 1
ATOM 1426 N N . CYS A 1 187 ? 4.905 -10.673 3.535 1.00 97.31 187 CYS A N 1
ATOM 1427 C CA . CYS A 1 187 ? 3.444 -10.622 3.600 1.00 97.31 187 CYS A CA 1
ATOM 1428 C C . CYS A 1 187 ? 2.914 -10.982 4.995 1.00 97.31 187 CYS A C 1
ATOM 1430 O O . CYS A 1 187 ? 1.987 -10.334 5.488 1.00 97.31 187 CYS A O 1
ATOM 1432 N N . GLU A 1 188 ? 3.492 -11.989 5.653 1.00 96.31 188 GLU A N 1
ATOM 1433 C CA . GLU A 1 188 ? 3.153 -12.356 7.031 1.00 96.31 188 GLU A CA 1
ATOM 1434 C C . GLU A 1 188 ? 3.478 -11.224 8.017 1.00 96.31 188 GLU A C 1
ATOM 1436 O O . GLU A 1 188 ? 2.632 -10.857 8.835 1.00 96.31 188 GLU A O 1
ATOM 1441 N N . GLN A 1 189 ? 4.666 -10.621 7.913 1.00 96.00 189 GLN A N 1
ATOM 1442 C CA . GLN A 1 189 ? 5.081 -9.496 8.755 1.00 96.00 189 GLN A CA 1
ATOM 1443 C C . GLN A 1 189 ? 4.139 -8.298 8.614 1.00 96.00 189 GLN A C 1
ATOM 1445 O O . GLN A 1 189 ? 3.693 -7.754 9.628 1.00 96.00 189 GLN A O 1
ATOM 1450 N N . ILE A 1 190 ? 3.793 -7.923 7.377 1.00 96.44 190 ILE A N 1
ATOM 1451 C CA . ILE A 1 190 ? 2.828 -6.852 7.106 1.00 96.44 190 ILE A CA 1
ATOM 1452 C C . ILE A 1 190 ? 1.473 -7.210 7.711 1.00 96.44 190 ILE A C 1
ATOM 1454 O O . ILE A 1 190 ? 0.923 -6.414 8.468 1.00 96.44 190 ILE A O 1
ATOM 1458 N N . SER A 1 191 ? 0.963 -8.417 7.445 1.00 96.12 191 SER A N 1
ATOM 1459 C CA . SER A 1 191 ? -0.340 -8.871 7.952 1.00 96.12 191 SER A CA 1
ATOM 1460 C C . SER A 1 191 ? -0.396 -8.806 9.477 1.00 96.12 191 SER A C 1
ATOM 1462 O O . SER A 1 191 ? -1.331 -8.251 10.046 1.00 96.12 191 SER A O 1
ATOM 1464 N N . ARG A 1 192 ? 0.644 -9.283 10.166 1.00 94.69 192 ARG A N 1
ATOM 1465 C CA . ARG A 1 192 ? 0.736 -9.179 11.623 1.00 94.69 192 ARG A CA 1
ATOM 1466 C C . ARG A 1 192 ? 0.738 -7.720 12.079 1.00 94.69 192 ARG A C 1
ATOM 1468 O O . ARG A 1 192 ? -0.014 -7.371 12.987 1.00 94.69 192 ARG A O 1
ATOM 1475 N N . ALA A 1 193 ? 1.546 -6.865 11.454 1.00 92.00 193 ALA A N 1
ATOM 1476 C CA . ALA A 1 193 ? 1.656 -5.457 11.827 1.00 92.00 193 ALA A CA 1
ATOM 1477 C C . ALA A 1 193 ? 0.327 -4.696 11.692 1.00 92.00 193 ALA A C 1
ATOM 1479 O O . ALA A 1 193 ? 0.039 -3.833 12.520 1.00 92.00 193 ALA A O 1
ATOM 1480 N N . VAL A 1 194 ? -0.489 -5.024 10.687 1.00 92.62 194 VAL A N 1
ATOM 1481 C CA . VAL A 1 194 ? -1.760 -4.329 10.418 1.00 92.62 194 VAL A CA 1
ATOM 1482 C C . VAL A 1 194 ? -2.954 -4.940 11.152 1.00 92.62 194 VAL A C 1
ATOM 1484 O O . VAL A 1 194 ? -3.932 -4.248 11.399 1.00 92.62 194 VAL A O 1
ATOM 1487 N N . LEU A 1 195 ? -2.874 -6.211 11.559 1.00 92.19 195 LEU A N 1
ATOM 1488 C CA . LEU A 1 195 ? -3.958 -6.893 12.277 1.00 92.19 195 LEU A CA 1
ATOM 1489 C C . LEU A 1 195 ? -3.864 -6.789 13.805 1.00 92.19 195 LEU A C 1
ATOM 1491 O O . LEU A 1 195 ? -4.864 -7.000 14.486 1.00 92.19 195 LEU A O 1
ATOM 1495 N N . THR A 1 196 ? -2.696 -6.450 14.361 1.00 79.00 196 THR A N 1
ATOM 1496 C CA . THR A 1 196 ? -2.478 -6.415 15.825 1.00 79.00 196 THR A CA 1
ATOM 1497 C C . THR A 1 196 ? -3.369 -5.386 16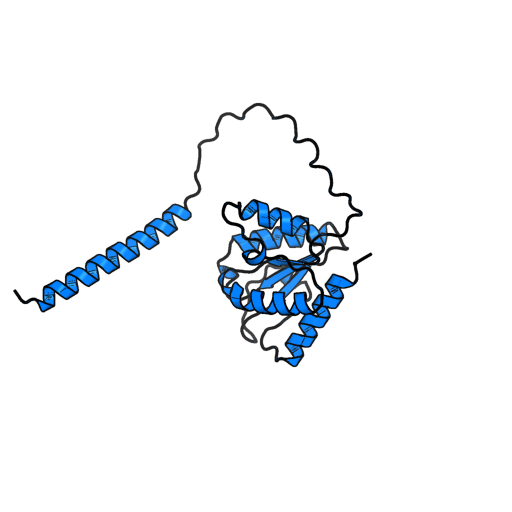.548 1.00 79.00 196 THR A C 1
ATOM 1499 O O . THR A 1 196 ? -3.573 -5.504 17.751 1.00 79.00 196 THR A O 1
ATOM 1502 N N . ASN A 1 197 ? -3.934 -4.406 15.832 1.00 61.22 197 ASN A N 1
ATOM 1503 C CA . ASN A 1 197 ? -4.776 -3.347 16.403 1.00 61.22 197 ASN A CA 1
ATOM 1504 C C . ASN A 1 197 ? -6.295 -3.586 16.266 1.00 61.22 197 ASN A C 1
ATOM 1506 O O . ASN A 1 197 ? -7.059 -2.654 16.509 1.00 61.22 197 ASN A O 1
ATOM 1510 N N . ARG A 1 198 ? -6.761 -4.789 15.893 1.00 66.56 198 ARG A N 1
ATOM 1511 C CA . ARG A 1 198 ? -8.200 -5.104 15.971 1.00 66.56 198 ARG A CA 1
ATOM 1512 C C . ARG A 1 198 ? -8.592 -5.281 17.444 1.00 66.56 198 ARG A C 1
ATOM 1514 O O . ARG A 1 198 ? -8.263 -6.307 18.037 1.00 66.56 198 ARG A O 1
ATOM 1521 N N . ALA A 1 199 ? -9.201 -4.248 18.025 1.00 49.81 199 ALA A N 1
ATOM 1522 C CA . ALA A 1 199 ? -9.788 -4.282 19.365 1.00 49.81 199 ALA A CA 1
ATOM 1523 C C . ALA A 1 199 ? -11.100 -5.078 19.379 1.00 49.81 199 ALA A C 1
ATOM 1525 O O . ALA A 1 199 ? -11.850 -4.988 18.381 1.00 49.81 199 ALA A O 1
#

Secondary structure (DSSP, 8-state):
--HHHHHHHHHHHHHHHHHHHHHHHHHHHT----PPPPPPP-------------TTSPPSEEEEEE--GGGHHHHHHHHHHHHHTT--EE-HHHH--TT--HHHHHHHHHHHEEEEEEEE-GGGGG-HHHHHHHHHHHHHHHH-TTS-EEEEE-SSTT------HHHHTS--EE-TT--HHHHHHHHHHHHHHHHTT--

Sequence (199 aa):
MNVAGLVLTIVGTLATLAGTYVAVREYLRRRPRITAPSPEPAPAPAPAPAAAADPAADPPYDVFIAYADTDAPWVRDFAAFLTARGVRVAYDELLAQPGGVRVHTLERAIRDAAHGLLVFGPGMRDDGWVRREYAALMRRSLENEAQRFVPVLIGDPGESLDLPEFAEVLYPADFRGADEAAYDRLCEQISRAVLTNRA

Nearest PDB structures (foldseek):
  6wt7-assembly1_A-2  TM=7.956E-01  e=1.572E-05  Magallana gigas
  3ozi-assembly1_A  TM=7.746E-01  e=2.644E-05  Linum usitatissimum
  4lzp-assembly2_C  TM=5.971E-01  e=8.755E-06  Brucella melitensis ATCC 23457
  4c7m-assembly1_A  TM=6.281E-01  e=7.988E-05  Brucella melitensis
  6cin-assembly2_D  TM=5.291E-01  e=2.376E-01  Moorella thermoacetica ATCC 39073

Radius of gyration: 22.39 Å; Cα contacts (8 Å, |Δi|>4): 199; chains: 1; bounding box: 43×55×81 Å